Protein AF-A0A026VRX7-F1 (afdb_monomer)

Nearest PDB structures (foldseek):
  6my0-assembly2_B  TM=3.168E-01  e=3.657E+00  Homo sapiens

Foldseek 3Di:
DDDDLQVQWDQDPVRDIDGDDRDPPPQQCLVVDADPDDDDWDWDDDDVPDPDFIWIWDDDPVDIDIWTFDDWDDGPNFTWTQTPDNRDIDGDDDPPDDSDDHDDDDPVCVVVVCVRCCDPVVVVVVVVVVVVVVVVVVVVVVVVVVVVLLVVLVVCVVPPQLVSQCSVVVDAQWGWDDDPPDIDIDGDDFDWAFDDDPDDDPFTWIADPNDIWTAHPRRRDTHD

Mean predicted aligned error: 18.85 Å

Structure (mmCIF, N/CA/C/O backbone):
data_AF-A0A026VRX7-F1
#
_entry.id   AF-A0A026VRX7-F1
#
loop_
_atom_site.group_PDB
_atom_site.id
_atom_site.type_symbol
_atom_site.label_atom_id
_atom_site.label_alt_id
_atom_site.label_comp_id
_atom_site.label_asym_id
_atom_site.label_entity_id
_atom_site.label_seq_id
_atom_site.pdbx_PDB_ins_code
_atom_site.Cartn_x
_atom_site.Cartn_y
_atom_site.Cartn_z
_atom_site.occupancy
_atom_site.B_iso_or_equiv
_atom_site.auth_seq_id
_atom_site.auth_comp_id
_atom_site.auth_asym_id
_atom_site.auth_atom_id
_atom_site.pdbx_PDB_model_num
ATOM 1 N N . VAL A 1 1 ? -20.642 -16.223 78.103 1.00 62.19 1 VAL A N 1
ATOM 2 C CA . VAL A 1 1 ? -21.109 -16.912 76.875 1.00 62.19 1 VAL A CA 1
ATOM 3 C C . VAL A 1 1 ? -20.699 -16.069 75.668 1.00 62.19 1 VAL A C 1
ATOM 5 O O . VAL A 1 1 ? -20.720 -14.852 75.786 1.00 62.19 1 VAL A O 1
ATOM 8 N N . ARG A 1 2 ? -20.215 -16.655 74.560 1.00 71.06 2 ARG A N 1
ATOM 9 C CA . ARG A 1 2 ? -19.867 -15.903 73.332 1.00 71.06 2 ARG A CA 1
ATOM 10 C C . ARG A 1 2 ? -20.898 -16.212 72.251 1.00 71.06 2 ARG A C 1
ATOM 12 O O . ARG A 1 2 ? -20.862 -17.294 71.670 1.00 71.06 2 ARG A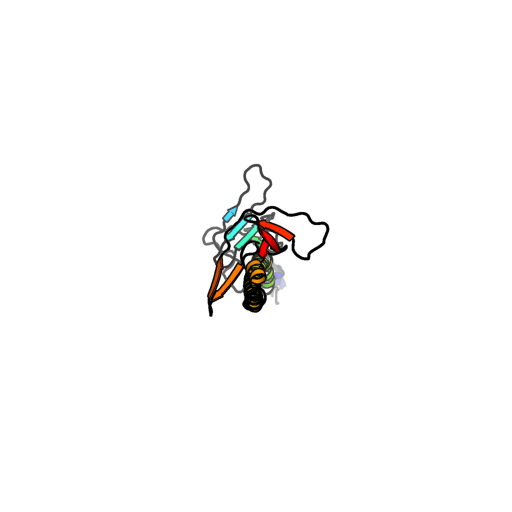 O 1
ATOM 19 N N . CYS A 1 3 ? -21.799 -15.273 71.991 1.00 75.75 3 CYS A N 1
ATOM 20 C CA . CYS A 1 3 ? -22.817 -15.414 70.957 1.00 75.75 3 CYS A CA 1
ATOM 21 C C . CYS A 1 3 ? -22.289 -14.989 69.582 1.00 75.75 3 CYS A C 1
ATOM 23 O O . CYS A 1 3 ? -21.628 -13.959 69.450 1.00 75.75 3 CYS A O 1
ATOM 25 N N . LYS A 1 4 ? -22.583 -15.777 68.540 1.00 72.69 4 LYS A N 1
ATOM 26 C CA . LYS A 1 4 ? -22.275 -15.413 67.148 1.00 72.69 4 LYS A CA 1
ATOM 27 C C . LYS A 1 4 ? -23.371 -14.495 66.611 1.00 72.69 4 LYS A C 1
ATOM 29 O O . LYS A 1 4 ? -24.501 -14.938 66.450 1.00 72.69 4 LYS A O 1
ATOM 34 N N . ALA A 1 5 ? -23.019 -13.260 66.252 1.00 68.38 5 ALA A N 1
ATOM 35 C CA . ALA A 1 5 ? -23.959 -12.264 65.725 1.00 68.38 5 ALA A CA 1
ATOM 36 C C . ALA A 1 5 ? -24.728 -12.725 64.464 1.00 68.38 5 ALA A C 1
ATOM 38 O O . ALA A 1 5 ? -25.845 -12.273 64.229 1.00 68.38 5 ALA A O 1
ATOM 39 N N . SER A 1 6 ? -24.173 -13.655 63.677 1.00 67.19 6 SER A N 1
ATOM 40 C CA . SER A 1 6 ? -24.822 -14.216 62.483 1.00 67.19 6 SER A CA 1
ATOM 41 C C . SER A 1 6 ? -25.899 -15.268 62.766 1.00 67.19 6 SER A C 1
ATOM 43 O O . SER A 1 6 ? -26.655 -15.599 61.859 1.00 67.19 6 SER A O 1
ATOM 45 N N . ALA A 1 7 ? -25.972 -15.816 63.983 1.00 75.25 7 ALA A N 1
ATOM 46 C CA . ALA A 1 7 ? -26.919 -16.881 64.317 1.00 75.25 7 ALA A CA 1
ATOM 47 C C . ALA A 1 7 ? -28.359 -16.370 64.505 1.00 75.25 7 ALA A C 1
ATOM 49 O O . ALA A 1 7 ? -29.285 -17.172 64.473 1.00 75.25 7 ALA A O 1
ATOM 50 N N . GLY A 1 8 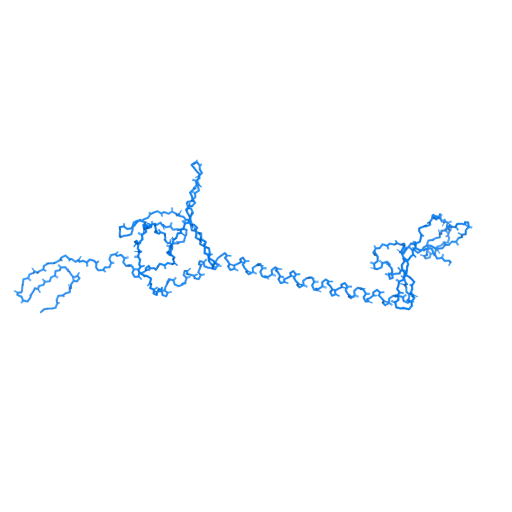? -28.549 -15.060 64.722 1.00 75.25 8 GLY A N 1
ATOM 51 C CA . GLY A 1 8 ? -29.865 -14.437 64.944 1.00 75.25 8 GLY A CA 1
ATOM 52 C C . GLY A 1 8 ? -30.542 -14.795 66.269 1.00 75.25 8 GLY A C 1
ATOM 53 O O . GLY A 1 8 ? -31.531 -14.166 66.635 1.00 75.25 8 GLY A O 1
ATOM 54 N N . GLN A 1 9 ? -29.993 -15.768 66.996 1.00 85.56 9 GLN A N 1
ATOM 55 C CA . GLN A 1 9 ? -30.427 -16.186 68.320 1.00 85.56 9 GLN A CA 1
ATOM 56 C C . GLN A 1 9 ? -29.236 -16.694 69.142 1.00 85.56 9 GLN A C 1
ATOM 58 O O . GLN A 1 9 ? -28.309 -17.310 68.598 1.00 85.56 9 GLN A O 1
ATOM 63 N N . CYS A 1 10 ? -29.250 -16.461 70.454 1.00 88.88 10 CYS A N 1
ATOM 64 C CA . CYS A 1 10 ? -28.373 -17.150 71.397 1.00 88.88 10 CYS A CA 1
ATOM 65 C C . CYS A 1 10 ? -28.943 -17.169 72.817 1.00 88.88 10 CYS A C 1
ATOM 67 O O . CYS A 1 10 ? -29.894 -16.461 73.121 1.00 88.88 10 CYS A O 1
ATOM 69 N N . ILE A 1 11 ? -28.329 -17.976 73.683 1.00 87.12 11 ILE A N 1
ATOM 70 C CA . ILE A 1 11 ? -28.624 -17.976 75.116 1.00 87.12 11 ILE A CA 1
ATOM 71 C C . ILE A 1 11 ? -27.716 -16.939 75.786 1.00 87.12 11 ILE A C 1
ATOM 73 O O . ILE A 1 11 ? -26.489 -17.023 75.657 1.00 87.12 11 ILE A O 1
ATOM 77 N N . ASP A 1 12 ? -28.315 -15.965 76.469 1.00 79.31 12 ASP A N 1
ATOM 78 C CA . ASP A 1 12 ? -27.593 -14.913 77.186 1.00 79.31 12 ASP A CA 1
ATOM 79 C C . ASP A 1 12 ? -26.888 -15.466 78.439 1.00 79.31 12 ASP A C 1
ATOM 81 O O . ASP A 1 12 ? -27.082 -16.615 78.846 1.00 79.31 12 ASP A O 1
ATOM 85 N N . ALA A 1 13 ? -26.056 -14.649 79.080 1.00 82.25 13 ALA A N 1
ATOM 86 C CA . ALA A 1 13 ? -25.395 -14.970 80.341 1.00 82.25 13 ALA A CA 1
ATOM 87 C C . ALA A 1 13 ? -26.381 -15.371 81.455 1.00 82.25 13 ALA A C 1
ATOM 89 O O . ALA A 1 13 ? -26.006 -16.160 82.321 1.00 82.25 13 ALA A O 1
ATOM 90 N N . ASP A 1 14 ? -27.629 -14.902 81.374 1.00 83.25 14 ASP A N 1
ATOM 91 C CA . ASP A 1 14 ? -28.704 -15.195 82.326 1.00 83.25 14 ASP A CA 1
ATOM 92 C C . ASP A 1 14 ? -29.507 -16.468 81.982 1.00 83.25 14 ASP A C 1
ATOM 94 O O . ASP A 1 14 ? -30.479 -16.799 82.658 1.00 83.25 14 ASP A O 1
ATOM 98 N N . GLY A 1 15 ? -29.115 -17.215 80.942 1.00 80.56 15 GLY A N 1
ATOM 99 C CA . GLY A 1 15 ? -29.749 -18.486 80.572 1.00 80.56 15 GLY A CA 1
ATOM 100 C C . GLY A 1 15 ? -31.052 -18.352 79.776 1.00 80.56 15 GLY A C 1
ATOM 101 O O . GLY A 1 15 ? -31.729 -19.352 79.547 1.00 80.56 15 GLY A O 1
ATOM 102 N N . THR A 1 16 ? -31.403 -17.144 79.336 1.00 80.94 16 THR A N 1
ATOM 103 C CA . THR A 1 16 ? -32.593 -16.846 78.526 1.00 80.94 16 THR A CA 1
ATOM 104 C C . THR A 1 16 ? -32.254 -16.732 77.037 1.00 80.94 16 THR A C 1
ATOM 106 O O . THR A 1 16 ? -31.162 -16.303 76.665 1.00 80.94 16 THR A O 1
ATOM 109 N N . GLU A 1 17 ? -33.186 -17.123 76.162 1.00 86.44 17 GLU A N 1
ATOM 110 C CA . GLU A 1 17 ? -33.018 -16.976 74.710 1.00 86.44 17 GLU A CA 1
ATOM 111 C C . GLU A 1 17 ? -33.237 -15.522 74.277 1.00 86.44 17 GLU A C 1
ATOM 113 O O . GLU A 1 17 ? -34.303 -14.939 74.483 1.00 86.44 17 GLU A O 1
ATOM 118 N N . THR A 1 18 ? -32.227 -14.938 73.639 1.00 84.25 18 THR A N 1
ATOM 119 C CA . THR A 1 18 ? -32.280 -13.617 73.012 1.00 84.25 18 THR A CA 1
ATOM 120 C C . THR A 1 18 ? -32.266 -13.760 71.497 1.00 84.25 18 THR A C 1
ATOM 122 O O . THR A 1 18 ? -31.499 -14.550 70.942 1.00 84.25 18 THR A O 1
ATOM 125 N N . TYR A 1 19 ? -33.084 -12.957 70.819 1.00 85.31 19 TYR A N 1
ATOM 126 C CA . TYR A 1 19 ? -33.194 -12.905 69.363 1.00 85.31 19 TYR A CA 1
ATOM 127 C C . TYR A 1 19 ? -32.872 -11.502 68.846 1.00 85.31 19 TYR A C 1
ATOM 129 O O . TYR A 1 19 ? -33.160 -10.497 69.496 1.00 85.31 19 TYR A O 1
ATOM 137 N N . TRP A 1 20 ? -32.291 -11.419 67.653 1.00 84.38 20 TRP A N 1
ATOM 138 C CA . TRP A 1 20 ? -32.073 -10.158 66.946 1.00 84.38 20 TRP A CA 1
ATOM 139 C C . TRP A 1 20 ? -32.183 -10.361 65.437 1.00 84.38 20 TRP A C 1
ATOM 141 O O . TRP A 1 20 ? -31.897 -11.430 64.897 1.00 84.38 20 TRP A O 1
ATOM 151 N N . THR A 1 21 ? -32.574 -9.307 64.725 1.00 64.88 21 THR A N 1
ATOM 152 C CA . THR A 1 21 ? -32.583 -9.304 63.261 1.00 64.88 21 THR A CA 1
ATOM 153 C C . THR A 1 21 ? -31.160 -9.395 62.726 1.00 64.88 21 THR A C 1
ATOM 155 O O . THR A 1 21 ? -30.349 -8.488 62.918 1.00 64.88 21 THR A O 1
ATOM 158 N N . VAL A 1 22 ? -30.861 -10.493 62.030 1.00 62.81 22 VAL A N 1
ATOM 159 C CA . VAL A 1 22 ? -29.600 -10.660 61.309 1.00 62.81 22 VAL A CA 1
ATOM 160 C C . VAL A 1 22 ? -29.603 -9.682 60.140 1.00 62.81 22 VAL A C 1
ATOM 162 O O . VAL A 1 22 ? -30.282 -9.893 59.137 1.00 62.81 22 VAL A O 1
ATOM 165 N N . VAL A 1 23 ? -28.843 -8.595 60.256 1.00 57.34 23 VAL A N 1
ATOM 166 C CA . VAL A 1 23 ? -28.493 -7.798 59.081 1.00 57.34 23 VAL A CA 1
ATOM 167 C C . VAL A 1 23 ? -27.624 -8.706 58.220 1.00 57.34 23 VAL A C 1
ATOM 169 O O . VAL A 1 23 ? -26.547 -9.114 58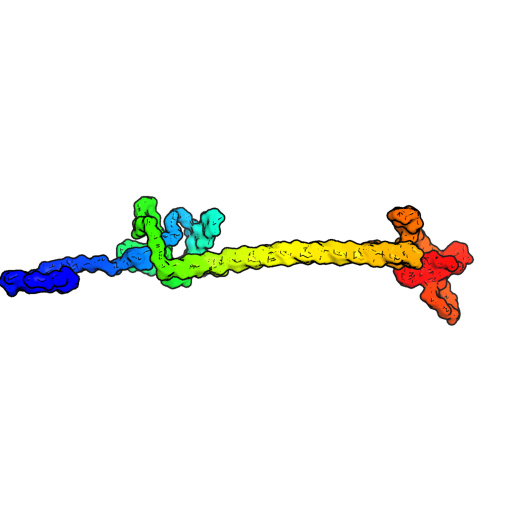.649 1.00 57.34 23 VAL A O 1
ATOM 172 N N . LEU A 1 24 ? -28.106 -9.087 57.035 1.00 52.19 24 LEU A N 1
ATOM 173 C CA . LEU A 1 24 ? -27.293 -9.757 56.022 1.00 52.19 24 LEU A CA 1
ATOM 174 C C . LEU A 1 24 ? -26.140 -8.811 55.672 1.00 52.19 24 LEU A C 1
ATOM 176 O O . LEU A 1 24 ? -26.278 -7.955 54.804 1.00 52.19 24 LEU A O 1
ATOM 180 N N . VAL A 1 25 ? -25.004 -8.963 56.355 1.00 51.25 25 VAL A N 1
ATOM 181 C CA . VAL A 1 25 ? -23.796 -8.142 56.160 1.00 51.25 25 VAL A CA 1
ATOM 182 C C . VAL A 1 25 ? -23.229 -8.297 54.737 1.00 51.25 25 VAL A C 1
ATOM 184 O O . VAL A 1 25 ? -22.292 -7.600 54.375 1.00 51.25 25 VAL A O 1
ATOM 187 N N . ASP A 1 26 ? -23.807 -9.154 53.887 1.00 50.34 26 ASP A N 1
ATOM 188 C CA . ASP A 1 26 ? -23.261 -9.401 52.556 1.00 50.34 26 ASP A CA 1
ATOM 189 C C . ASP A 1 26 ? -24.296 -9.828 51.496 1.00 50.34 26 ASP A C 1
ATOM 191 O O . ASP A 1 26 ? -24.044 -10.704 50.670 1.00 50.34 26 ASP A O 1
ATOM 195 N N . GLY A 1 27 ? -25.496 -9.236 51.504 1.00 55.25 27 GLY A N 1
ATOM 196 C CA . GLY A 1 27 ? -26.517 -9.552 50.487 1.00 55.25 27 GLY A CA 1
ATOM 197 C C . GLY A 1 27 ? -26.108 -9.157 49.059 1.00 55.25 27 GLY A C 1
ATOM 198 O O . GLY A 1 27 ? -26.520 -9.790 48.092 1.00 55.25 27 GLY A O 1
ATOM 199 N N . CYS A 1 28 ? -25.269 -8.128 48.930 1.00 65.25 28 CYS A N 1
ATOM 200 C CA . CYS A 1 28 ? -24.954 -7.501 47.645 1.00 65.25 28 CYS A CA 1
ATOM 201 C C . CYS A 1 28 ? -23.544 -7.765 47.148 1.00 65.25 28 CYS A C 1
ATOM 203 O O . CYS A 1 28 ? -23.282 -7.551 45.965 1.00 65.25 28 CYS A O 1
ATOM 205 N N . LYS A 1 29 ? -22.641 -8.193 48.042 1.00 70.62 29 LYS A N 1
ATOM 206 C CA . LYS A 1 29 ? -21.233 -8.450 47.737 1.00 70.62 29 LYS A CA 1
ATOM 207 C C . LYS A 1 29 ? -20.640 -7.367 46.833 1.00 70.62 29 LYS A C 1
ATOM 209 O O . LYS A 1 29 ? -20.000 -7.678 45.836 1.00 70.62 29 LYS A O 1
ATOM 214 N N . PHE A 1 30 ? -20.859 -6.083 47.152 1.00 71.94 30 PHE A N 1
ATOM 215 C CA . PHE A 1 30 ? -20.362 -4.957 46.336 1.00 71.94 30 PHE A CA 1
ATOM 216 C C . PHE A 1 30 ? -18.841 -5.019 46.120 1.00 71.94 30 PHE A C 1
ATOM 218 O O . PHE A 1 30 ? -18.322 -4.519 45.127 1.00 71.94 30 PHE A O 1
ATOM 225 N N . ASN A 1 31 ? -18.131 -5.701 47.020 1.00 69.44 31 ASN A N 1
ATOM 226 C CA . ASN A 1 31 ? -16.703 -5.978 46.912 1.00 69.44 31 ASN A CA 1
ATOM 227 C C . ASN A 1 31 ? -16.332 -6.895 45.733 1.00 69.44 31 ASN A C 1
ATOM 229 O O . ASN A 1 31 ? -15.181 -6.876 45.316 1.00 69.44 31 ASN A O 1
ATOM 233 N N . HIS A 1 32 ? -17.273 -7.668 45.184 1.00 73.62 32 HIS A N 1
ATOM 234 C CA . HIS A 1 32 ? -17.054 -8.544 44.027 1.00 73.62 32 HIS A CA 1
ATOM 235 C C . HIS A 1 32 ? -17.160 -7.805 42.686 1.00 73.62 32 HIS A C 1
ATOM 237 O O . HIS A 1 32 ? -16.763 -8.342 41.654 1.00 73.62 32 HIS A O 1
ATOM 243 N N . TYR A 1 33 ? -17.694 -6.583 42.688 1.00 77.50 33 TYR A N 1
ATOM 244 C CA . TYR A 1 33 ? -17.876 -5.778 41.487 1.00 77.50 33 TYR A CA 1
ATOM 245 C C . TYR A 1 33 ? -16.924 -4.589 41.506 1.00 77.50 33 TYR A C 1
ATOM 247 O O . TYR A 1 33 ? -16.735 -3.955 42.546 1.00 77.50 33 TYR A O 1
ATOM 255 N N . ASP A 1 34 ? -16.368 -4.248 40.348 1.00 78.56 34 ASP A N 1
ATOM 256 C CA . ASP A 1 34 ? -15.525 -3.069 40.170 1.00 78.56 34 ASP A CA 1
ATOM 257 C C . ASP A 1 34 ? -16.091 -2.152 39.085 1.00 78.56 34 ASP A C 1
ATOM 259 O O . ASP A 1 34 ? -16.628 -2.607 38.074 1.00 78.56 34 ASP A O 1
ATOM 263 N N . ALA A 1 35 ? -15.971 -0.842 39.308 1.00 79.75 35 ALA A N 1
ATOM 264 C CA . ALA A 1 35 ? -16.371 0.167 38.337 1.00 79.75 35 ALA A CA 1
ATOM 265 C C . ALA A 1 35 ? -15.272 0.309 37.273 1.00 79.75 35 ALA A C 1
ATOM 267 O O . ALA A 1 35 ? -14.191 0.821 37.556 1.00 79.75 35 ALA A O 1
ATOM 268 N N . LEU A 1 36 ? -15.544 -0.167 36.054 1.00 76.44 36 LEU A N 1
ATOM 269 C CA . LEU A 1 36 ? -14.582 -0.115 34.942 1.00 76.44 36 LEU A CA 1
ATOM 270 C C . LEU A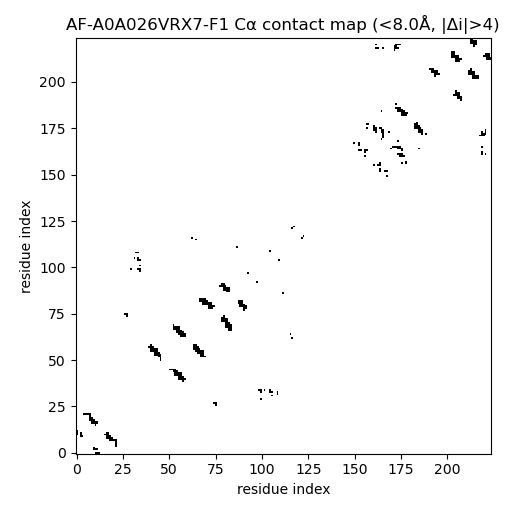 1 36 ? -14.522 1.273 34.294 1.00 76.44 36 LEU A C 1
ATOM 272 O O . LEU A 1 36 ? -13.466 1.721 33.856 1.00 76.44 36 LEU A O 1
ATOM 276 N N . TYR A 1 37 ? -15.674 1.933 34.203 1.00 79.69 37 TYR A N 1
ATOM 277 C CA . TYR A 1 37 ? -15.832 3.264 33.639 1.00 79.69 37 TYR A CA 1
ATOM 278 C C . TYR A 1 37 ? -17.008 3.960 34.317 1.00 79.69 37 TYR A C 1
ATOM 280 O O . TYR A 1 37 ? -18.069 3.361 34.499 1.00 79.69 37 TYR A O 1
ATOM 288 N N . GLU A 1 38 ? -16.822 5.235 34.641 1.00 82.06 38 GLU A N 1
ATOM 289 C CA . GLU A 1 38 ? -17.870 6.116 35.135 1.00 82.06 38 GLU A CA 1
ATOM 290 C C . GLU A 1 38 ? -17.850 7.408 34.317 1.00 82.06 38 GLU A C 1
ATOM 292 O O . GLU A 1 38 ? -16.826 8.087 34.223 1.00 82.06 38 GLU A O 1
ATOM 297 N N . GLY A 1 39 ? -18.973 7.732 33.681 1.00 84.38 39 GLY A N 1
ATOM 298 C CA . GLY A 1 39 ? -19.080 8.905 32.826 1.00 84.38 39 GLY A CA 1
ATOM 299 C C . GLY A 1 39 ? -20.247 8.823 31.852 1.00 84.38 39 GLY A C 1
ATOM 300 O O . GLY A 1 39 ? -21.111 7.951 31.945 1.00 84.38 39 GLY A O 1
ATOM 301 N N . MET A 1 40 ? -20.277 9.764 30.911 1.00 84.88 40 MET A N 1
ATOM 302 C CA . MET A 1 40 ? -21.329 9.837 29.901 1.00 84.88 40 MET A CA 1
ATOM 303 C C . MET A 1 40 ? -21.131 8.753 28.836 1.00 84.88 40 MET A C 1
ATOM 305 O O . MET A 1 40 ? -20.050 8.621 28.265 1.00 84.88 40 MET A O 1
ATOM 309 N N . ALA A 1 41 ? -22.201 8.020 28.536 1.00 85.62 41 ALA A N 1
ATOM 310 C CA . ALA A 1 41 ? -22.253 7.029 27.468 1.00 85.62 41 ALA A CA 1
ATOM 311 C C . ALA A 1 41 ? -23.340 7.394 26.451 1.00 85.62 41 ALA A C 1
ATOM 313 O O . ALA A 1 41 ? -24.365 7.985 26.801 1.00 85.62 41 ALA A O 1
ATOM 314 N N . HIS A 1 42 ? -23.142 7.010 25.194 1.00 87.62 42 HIS A N 1
ATOM 315 C CA . HIS A 1 42 ? -24.158 7.133 24.157 1.00 87.62 42 HIS A CA 1
ATOM 316 C C . HIS A 1 42 ? -25.009 5.863 24.115 1.00 87.62 42 HIS A C 1
ATOM 318 O O . HIS A 1 42 ? -24.481 4.758 24.001 1.00 87.62 42 HIS A O 1
ATOM 324 N N . ARG A 1 43 ? -26.333 6.026 24.200 1.00 88.31 43 ARG A N 1
ATOM 325 C CA . ARG A 1 43 ? -27.311 4.942 24.065 1.00 88.31 43 ARG A CA 1
ATOM 326 C C . ARG A 1 43 ? -27.892 4.961 22.657 1.00 88.31 43 ARG A C 1
ATOM 328 O O . ARG A 1 43 ? -28.592 5.904 22.295 1.00 88.31 43 ARG A O 1
ATOM 335 N N . LEU A 1 44 ? -27.626 3.914 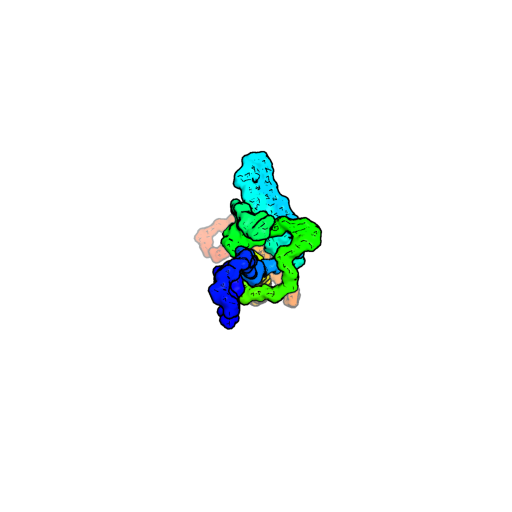21.887 1.00 83.81 44 LEU A N 1
ATOM 336 C CA . LEU A 1 44 ? -28.198 3.689 20.566 1.00 83.81 44 LEU A CA 1
ATOM 337 C C . LEU A 1 44 ? -29.438 2.813 20.722 1.00 83.81 44 LEU A C 1
ATOM 339 O O . LEU A 1 44 ? -29.343 1.640 21.086 1.00 83.81 44 LEU A O 1
ATOM 343 N N . THR A 1 45 ? -30.608 3.399 20.485 1.00 81.94 45 THR A N 1
ATOM 344 C CA . THR A 1 45 ? -31.878 2.671 20.468 1.00 81.94 45 THR A CA 1
ATOM 345 C C . THR A 1 45 ? -32.273 2.341 19.030 1.00 81.94 45 THR A C 1
ATOM 347 O O . THR A 1 45 ? -32.166 3.223 18.171 1.00 81.94 45 THR A O 1
ATOM 350 N N . PRO A 1 46 ? -32.757 1.118 18.763 1.00 75.75 46 PRO A N 1
ATOM 351 C CA . PRO A 1 46 ? -33.277 0.745 17.451 1.00 75.75 46 PRO A CA 1
ATOM 352 C C . PRO A 1 46 ? -34.479 1.620 17.068 1.00 75.75 46 PRO A C 1
ATOM 354 O O . PRO A 1 46 ? -35.177 2.155 17.938 1.00 75.75 46 PRO A O 1
ATOM 357 N N . LYS A 1 47 ? -34.732 1.780 15.765 1.00 79.62 47 LYS A N 1
ATOM 358 C CA . LYS A 1 47 ? -35.933 2.480 15.293 1.00 79.62 47 LYS A CA 1
ATOM 359 C C . LYS A 1 47 ? -37.179 1.639 15.608 1.00 79.62 47 LYS A C 1
ATOM 361 O O . LYS A 1 47 ? -37.105 0.411 15.580 1.00 79.62 4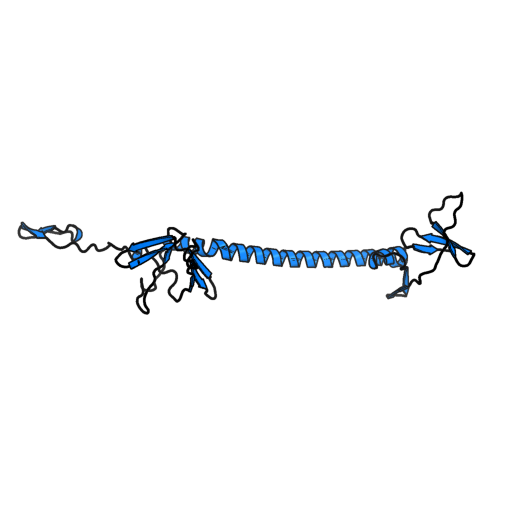7 LYS A O 1
ATOM 366 N N . PRO A 1 48 ? -38.335 2.267 15.893 1.00 68.75 48 PRO A N 1
ATOM 367 C CA . PRO A 1 48 ? -39.569 1.525 16.129 1.00 68.75 48 PRO A CA 1
ATOM 368 C C . PRO A 1 48 ? -39.926 0.699 14.881 1.00 68.75 48 PRO A C 1
ATOM 370 O O . PRO A 1 48 ? -40.196 1.270 13.827 1.00 68.75 48 PRO A O 1
ATOM 373 N N . GLY A 1 49 ? -39.887 -0.633 15.006 1.00 66.25 49 GLY A N 1
ATOM 374 C CA . GLY A 1 49 ? -40.127 -1.590 13.915 1.00 66.25 49 GLY A CA 1
ATOM 375 C C . GLY A 1 49 ? -38.928 -2.471 13.530 1.00 66.25 49 GLY A C 1
ATOM 376 O O . GLY A 1 49 ? -39.114 -3.412 12.766 1.00 66.25 49 GLY A O 1
ATOM 377 N N . GLU A 1 50 ? -37.727 -2.215 14.062 1.00 63.03 50 GLU A N 1
ATOM 378 C CA . GLU A 1 50 ? -36.540 -3.066 13.876 1.00 63.03 50 GLU A CA 1
ATOM 379 C C . GLU A 1 50 ? -36.254 -3.906 15.134 1.00 63.03 50 GLU A C 1
ATOM 381 O O . GLU A 1 50 ? -36.139 -3.370 16.238 1.00 63.03 50 GLU A O 1
ATOM 386 N N . GLU A 1 51 ? -36.078 -5.222 14.969 1.00 57.97 51 GLU A N 1
ATOM 387 C CA . GLU A 1 51 ? -35.541 -6.113 16.009 1.00 57.97 51 GLU A CA 1
ATOM 388 C C . GLU A 1 51 ? -34.020 -5.924 16.126 1.00 57.97 51 GLU A C 1
ATOM 390 O O . GLU A 1 51 ? -33.225 -6.735 15.656 1.00 57.97 51 GLU A O 1
ATOM 395 N N . ALA A 1 52 ? -33.593 -4.813 16.722 1.00 65.88 52 ALA A N 1
ATOM 396 C CA . ALA A 1 52 ? -32.185 -4.558 17.010 1.00 65.88 52 ALA A CA 1
ATOM 397 C C . ALA A 1 52 ? -31.950 -4.358 18.514 1.00 65.88 52 ALA A C 1
ATOM 399 O O . ALA A 1 52 ? -32.791 -3.837 19.245 1.00 65.88 52 ALA A O 1
ATOM 400 N N . LEU A 1 53 ? -30.790 -4.813 18.990 1.00 73.62 53 LEU A N 1
ATOM 401 C CA . LEU A 1 53 ? -30.401 -4.699 20.395 1.00 73.62 53 LEU A CA 1
ATOM 402 C C . LEU A 1 53 ? -30.041 -3.247 20.732 1.00 73.62 53 LEU A C 1
ATOM 404 O O . LEU A 1 53 ? -29.513 -2.510 19.900 1.00 73.62 53 LEU A O 1
ATOM 408 N N . ILE A 1 54 ? -30.299 -2.837 21.974 1.00 82.69 54 ILE A N 1
ATOM 409 C CA . ILE A 1 54 ? -29.868 -1.526 22.471 1.00 82.69 54 ILE A CA 1
ATOM 410 C C . ILE A 1 54 ? -28.360 -1.592 22.711 1.00 82.69 54 ILE A C 1
ATOM 412 O O . ILE A 1 54 ? -27.893 -2.434 23.479 1.00 82.69 54 ILE A O 1
ATOM 416 N N . ILE A 1 55 ? -27.599 -0.699 22.082 1.00 84.06 55 ILE A N 1
ATOM 417 C CA . ILE A 1 55 ? -26.136 -0.676 22.187 1.00 84.06 55 ILE A CA 1
ATOM 418 C C . ILE A 1 55 ? -25.711 0.547 22.994 1.00 84.06 55 ILE A C 1
ATOM 420 O O . ILE A 1 55 ? -26.159 1.666 22.740 1.00 84.06 55 ILE A O 1
ATOM 424 N N . TYR A 1 56 ? -24.820 0.338 23.956 1.00 86.06 56 TYR A N 1
ATOM 425 C CA . TYR A 1 56 ? -24.196 1.403 24.728 1.00 86.06 56 TYR A CA 1
ATOM 426 C C . TYR A 1 56 ? -22.754 1.572 24.274 1.00 86.06 56 TYR A C 1
ATOM 428 O O . TYR A 1 56 ? -21.972 0.622 24.314 1.00 86.06 56 TYR A O 1
ATOM 436 N N . THR A 1 57 ? -22.405 2.783 23.848 1.00 83.44 57 THR A N 1
ATOM 437 C CA . THR A 1 57 ? -21.067 3.103 23.349 1.00 83.44 57 THR A CA 1
ATOM 438 C C . THR A 1 57 ? -20.421 4.215 24.161 1.00 83.44 57 THR A C 1
ATOM 440 O O . THR A 1 57 ? -21.028 5.264 24.389 1.00 83.44 57 THR A O 1
ATOM 443 N N . VAL A 1 58 ? -19.167 4.012 24.546 1.00 82.19 58 VAL A N 1
ATOM 444 C CA . VAL A 1 58 ? -18.327 4.994 25.235 1.00 82.19 58 VAL A CA 1
ATOM 445 C C . VAL A 1 58 ? -17.053 5.163 24.428 1.00 82.19 58 VAL A C 1
ATOM 447 O O . VAL A 1 58 ? -16.292 4.214 24.269 1.00 82.19 58 VAL A O 1
ATOM 450 N N . THR A 1 59 ? -16.806 6.372 23.939 1.00 76.75 59 THR A N 1
ATOM 451 C CA . THR A 1 59 ? -15.592 6.722 23.195 1.00 76.75 59 THR A CA 1
ATOM 452 C C . THR A 1 59 ? -14.728 7.647 24.043 1.00 76.75 59 THR A C 1
ATOM 454 O O . THR A 1 59 ? -15.089 8.803 24.269 1.00 76.75 59 THR A O 1
ATOM 457 N N . THR A 1 60 ? -13.584 7.153 24.511 1.00 70.56 60 THR A N 1
ATOM 458 C CA . THR A 1 60 ? -12.547 7.961 25.169 1.00 70.56 60 THR A CA 1
ATOM 459 C C . THR A 1 60 ? -11.343 8.152 24.236 1.00 70.56 60 THR A C 1
ATOM 461 O O . THR A 1 60 ? -11.302 7.589 23.144 1.00 70.56 60 THR A O 1
ATOM 464 N N . LYS A 1 61 ? -10.345 8.954 24.640 1.00 67.31 61 LYS A N 1
ATOM 465 C CA . LYS A 1 61 ? -9.118 9.167 23.841 1.00 67.31 61 LYS A CA 1
ATOM 466 C C . LYS A 1 61 ? -8.290 7.887 23.652 1.00 67.31 61 LYS A C 1
ATOM 468 O O . LYS A 1 61 ? -7.531 7.806 22.691 1.00 67.31 61 LYS A O 1
ATOM 473 N N . GLU A 1 62 ? -8.419 6.921 24.560 1.00 58.53 62 GLU A N 1
ATOM 474 C CA . GLU A 1 62 ? -7.576 5.719 24.602 1.00 58.53 62 GLU A CA 1
ATOM 475 C C . GLU A 1 62 ? -8.355 4.430 24.322 1.00 58.53 62 GLU A C 1
ATOM 477 O O . GLU A 1 62 ? -7.804 3.497 23.739 1.00 58.53 62 GLU A O 1
ATOM 482 N N . THR A 1 63 ? -9.636 4.373 24.695 1.00 61.84 63 THR A N 1
ATOM 483 C CA . THR A 1 63 ? -10.466 3.167 24.590 1.00 61.84 63 THR A CA 1
ATOM 484 C C . THR A 1 63 ? -11.862 3.483 24.070 1.00 61.84 63 THR A C 1
ATOM 486 O O . THR A 1 63 ? -12.448 4.523 24.376 1.00 61.84 63 THR A O 1
ATOM 489 N N . THR A 1 64 ? -12.407 2.563 23.275 1.00 69.06 64 THR A N 1
ATOM 490 C CA . THR A 1 64 ? -13.807 2.596 22.846 1.00 69.06 64 THR A CA 1
ATOM 491 C C . THR A 1 64 ? -14.489 1.322 23.318 1.00 69.06 64 THR A C 1
ATOM 493 O O . THR A 1 64 ? -14.055 0.227 22.968 1.00 69.06 64 THR A O 1
ATOM 496 N N . PHE A 1 65 ? -15.544 1.469 24.115 1.00 72.81 65 PHE A N 1
ATOM 497 C CA . PHE A 1 65 ? -16.398 0.371 24.551 1.00 72.81 65 PHE A CA 1
ATOM 498 C C . PHE A 1 65 ? -17.690 0.404 23.744 1.00 72.81 65 PHE A C 1
ATOM 500 O O . PHE A 1 65 ? -18.297 1.465 23.603 1.00 72.81 65 PHE A O 1
ATOM 507 N N . ALA A 1 66 ? -18.118 -0.749 23.246 1.00 81.56 66 ALA A N 1
ATOM 508 C CA . ALA A 1 66 ? -19.444 -0.950 22.684 1.00 81.56 66 ALA A CA 1
ATOM 509 C C . ALA A 1 66 ? -19.988 -2.247 23.278 1.00 81.56 66 ALA A C 1
ATOM 511 O O . ALA A 1 66 ? -19.348 -3.286 23.150 1.00 81.56 66 ALA A O 1
ATOM 512 N N . LEU A 1 67 ? -21.110 -2.160 23.987 1.00 82.94 67 LEU A N 1
ATOM 513 C CA . LEU A 1 67 ? -21.726 -3.297 24.661 1.00 82.94 67 LEU A CA 1
ATOM 514 C C . LEU A 1 67 ? -23.200 -3.364 24.277 1.00 82.94 67 LEU A C 1
ATOM 516 O O . LEU A 1 67 ? -23.948 -2.399 24.474 1.00 82.94 67 LEU A O 1
ATOM 520 N N . ALA A 1 68 ? -23.620 -4.508 23.745 1.00 83.75 68 ALA A N 1
ATOM 521 C CA . ALA A 1 68 ? -25.023 -4.770 23.462 1.00 83.75 68 ALA A CA 1
ATOM 522 C C . ALA A 1 68 ? -25.754 -5.224 24.733 1.00 83.75 68 ALA A C 1
ATOM 524 O O . ALA A 1 68 ? -25.338 -6.174 25.403 1.00 83.75 68 ALA A O 1
ATOM 525 N N . LYS A 1 69 ? -26.865 -4.561 25.061 1.00 86.69 69 LYS A N 1
ATOM 526 C CA . LYS A 1 69 ? -27.772 -4.982 26.130 1.00 86.69 69 LYS A CA 1
ATOM 527 C C . LYS A 1 69 ? -28.502 -6.250 25.698 1.00 86.69 69 LYS A C 1
ATOM 529 O O . LYS A 1 69 ? -29.144 -6.267 24.654 1.00 86.69 69 LYS A O 1
ATOM 534 N N . THR A 1 70 ? -28.440 -7.271 26.544 1.00 83.56 70 THR A N 1
ATOM 535 C CA . THR A 1 70 ? -29.164 -8.534 26.365 1.00 83.56 70 THR A CA 1
ATOM 536 C C . THR A 1 70 ? -30.406 -8.575 27.249 1.00 83.56 70 THR A C 1
ATOM 538 O O . THR A 1 70 ? -31.508 -8.707 26.735 1.00 83.56 70 THR A O 1
ATOM 541 N N . ASN A 1 71 ? -30.248 -8.395 28.565 1.00 85.12 71 ASN A N 1
ATOM 542 C CA . ASN A 1 71 ? -31.331 -8.522 29.546 1.00 85.12 71 ASN A CA 1
ATOM 543 C C . ASN A 1 71 ? -31.239 -7.454 30.644 1.00 85.12 71 ASN A C 1
ATOM 545 O O . ASN A 1 71 ? -30.194 -6.836 30.834 1.00 85.12 71 ASN A O 1
ATOM 549 N N . ASP A 1 72 ? -32.330 -7.272 31.389 1.00 88.31 72 ASP A N 1
ATOM 550 C CA . ASP A 1 72 ? -32.369 -6.480 32.621 1.00 88.31 72 ASP A CA 1
ATOM 551 C C . ASP A 1 72 ? -32.488 -7.402 33.833 1.00 88.31 72 ASP A C 1
ATOM 553 O O . ASP A 1 72 ? -33.271 -8.352 33.820 1.00 88.31 72 ASP A O 1
ATOM 557 N N . PHE A 1 73 ? -31.766 -7.095 34.906 1.00 83.94 73 PHE A N 1
ATOM 558 C CA . PHE A 1 73 ? -31.934 -7.759 36.193 1.00 83.94 73 PHE A CA 1
ATOM 559 C C . PHE A 1 73 ? -31.771 -6.768 37.342 1.00 83.94 73 PHE A C 1
ATOM 561 O O . PHE A 1 73 ? -31.114 -5.736 37.217 1.00 83.94 73 PHE A O 1
ATOM 568 N N . ASN A 1 74 ? -32.377 -7.084 38.483 1.00 81.88 74 ASN A N 1
ATOM 569 C CA . ASN A 1 74 ? -32.273 -6.254 39.675 1.00 81.88 74 ASN A CA 1
ATOM 570 C C . ASN A 1 74 ? -31.237 -6.846 40.630 1.00 81.88 74 ASN A C 1
ATOM 572 O O . ASN A 1 74 ? -31.339 -8.009 41.017 1.00 81.88 74 ASN A O 1
ATOM 576 N N . LEU A 1 75 ? -30.269 -6.032 41.042 1.00 79.81 75 LEU A N 1
ATOM 577 C CA . LEU A 1 75 ? -29.263 -6.383 42.036 1.00 79.81 75 LEU A CA 1
ATOM 578 C C . LEU A 1 75 ? -29.285 -5.327 43.139 1.00 79.81 75 LEU A C 1
ATOM 580 O O . LEU A 1 75 ? -28.913 -4.179 42.916 1.00 79.81 75 LEU A O 1
ATOM 584 N N . CYS A 1 76 ? -29.741 -5.707 44.332 1.00 74.31 76 CYS A N 1
ATOM 585 C CA . CYS A 1 76 ? -29.735 -4.834 45.510 1.00 74.31 76 CYS A CA 1
ATOM 586 C C . CYS A 1 76 ? -30.418 -3.472 45.328 1.00 74.31 76 CYS A C 1
ATOM 588 O O . CYS A 1 76 ? -29.915 -2.444 45.771 1.00 74.31 76 CYS A O 1
ATOM 590 N N . GLY A 1 77 ? -31.568 -3.469 44.653 1.00 76.81 77 GLY A N 1
ATOM 591 C CA . GLY A 1 77 ? -32.328 -2.249 44.373 1.00 76.81 77 GLY A CA 1
ATOM 592 C C . GLY A 1 77 ? -31.828 -1.456 43.161 1.00 76.81 77 GLY A C 1
ATOM 593 O O . GLY A 1 77 ? -32.507 -0.521 42.744 1.00 76.81 77 GLY A O 1
ATOM 594 N N . TYR A 1 78 ? -30.707 -1.850 42.549 1.00 81.31 78 TYR A N 1
ATOM 595 C CA . TYR A 1 78 ? -30.236 -1.296 41.282 1.00 81.31 78 TYR A CA 1
ATOM 596 C C . TYR A 1 78 ? -30.761 -2.112 40.102 1.00 81.31 78 TYR A C 1
ATOM 598 O O . TYR A 1 78 ? -30.711 -3.343 40.117 1.00 81.31 78 TYR A O 1
ATOM 606 N N . ARG A 1 79 ? -31.228 -1.421 39.057 1.00 85.38 79 ARG A N 1
ATOM 607 C CA . ARG A 1 79 ? -31.596 -2.036 37.779 1.00 85.38 79 ARG A CA 1
ATOM 608 C C . ARG A 1 79 ? -30.355 -2.124 36.895 1.00 85.38 79 ARG A C 1
ATOM 610 O O . ARG A 1 79 ? -29.941 -1.133 36.297 1.00 85.38 79 ARG A O 1
ATOM 617 N N . MET A 1 80 ? -29.765 -3.308 36.849 1.00 87.56 80 MET A N 1
ATOM 618 C CA . MET A 1 80 ? -28.566 -3.611 36.079 1.00 87.56 80 MET A CA 1
ATOM 619 C C . MET A 1 80 ? -28.950 -4.146 34.699 1.00 87.56 80 MET A C 1
ATOM 621 O O . MET A 1 80 ? -29.914 -4.896 34.543 1.00 87.56 80 MET A O 1
ATOM 625 N N . MET A 1 81 ? -28.161 -3.791 33.695 1.00 89.25 81 MET A N 1
ATOM 626 C CA . MET A 1 81 ? -28.290 -4.300 32.334 1.00 89.25 81 MET A CA 1
ATOM 627 C C . MET A 1 81 ? -27.191 -5.326 32.083 1.00 89.25 81 MET A C 1
ATOM 629 O O . MET A 1 81 ? -26.004 -5.008 32.171 1.00 89.25 81 MET A O 1
ATOM 633 N N . GLN A 1 82 ? -27.585 -6.555 31.765 1.00 86.94 82 GLN A N 1
ATOM 634 C CA . GLN A 1 82 ? -26.676 -7.599 31.318 1.00 86.94 82 GLN A CA 1
ATOM 635 C C . GLN A 1 82 ? -26.277 -7.346 29.870 1.00 86.94 82 GLN A C 1
ATOM 637 O O . GLN A 1 82 ? -27.119 -7.030 29.025 1.00 86.94 82 GLN A O 1
ATOM 642 N N . THR A 1 83 ? -24.990 -7.504 29.592 1.00 86.12 83 THR A N 1
ATOM 643 C CA . THR A 1 83 ? -24.444 -7.346 28.246 1.00 86.12 83 THR A CA 1
ATOM 644 C C . THR A 1 83 ? -24.176 -8.702 27.600 1.00 86.12 83 THR A C 1
ATOM 646 O O . THR A 1 83 ? -24.282 -9.741 28.251 1.00 86.12 83 THR A O 1
ATOM 649 N N . GLU A 1 84 ? -23.797 -8.695 26.325 1.00 79.81 84 GLU A N 1
ATOM 650 C CA . GLU A 1 84 ? -23.324 -9.889 25.608 1.00 79.81 84 GLU A CA 1
ATOM 651 C C . GLU A 1 84 ? -22.167 -10.617 26.318 1.00 79.81 84 GLU A C 1
ATOM 653 O O . GLU A 1 84 ? -21.977 -11.821 26.142 1.00 79.81 84 GLU A O 1
ATOM 658 N N . HIS A 1 85 ? -21.400 -9.905 27.152 1.00 78.69 85 HIS A N 1
ATOM 659 C CA . HIS A 1 85 ? -20.375 -10.510 27.981 1.00 78.69 85 HIS A CA 1
ATOM 660 C C . HIS A 1 85 ? -20.940 -10.850 29.372 1.00 78.69 85 HIS A C 1
ATOM 662 O O . HIS A 1 85 ? -21.368 -9.952 30.102 1.00 78.69 85 HIS A O 1
ATOM 668 N N . PRO A 1 86 ? -20.868 -12.118 29.822 1.00 76.88 86 PRO A N 1
ATOM 669 C CA . PRO A 1 86 ? -21.573 -12.589 31.019 1.00 76.88 86 PRO A CA 1
ATOM 670 C C . PRO A 1 86 ? -21.096 -11.955 32.334 1.00 76.88 86 PRO A C 1
ATOM 672 O O . PRO A 1 86 ? -21.799 -12.036 33.336 1.00 76.88 86 PRO A O 1
ATOM 675 N N . LYS A 1 87 ? -19.910 -11.335 32.341 1.00 80.38 87 LYS A N 1
ATOM 676 C CA . LYS A 1 87 ? -19.334 -10.649 33.511 1.00 80.38 87 LYS A CA 1
ATOM 677 C C . LYS A 1 87 ? -19.381 -9.118 33.421 1.00 80.38 87 LYS A C 1
ATOM 679 O O . LYS A 1 87 ? -18.813 -8.453 34.280 1.00 80.38 87 LYS A O 1
ATOM 684 N N . LEU A 1 88 ? -19.984 -8.558 32.369 1.00 83.00 88 LEU A N 1
ATOM 685 C CA . LEU A 1 88 ? -20.098 -7.111 32.192 1.00 83.00 88 LEU A CA 1
ATOM 686 C C . LEU A 1 88 ? -21.537 -6.656 32.301 1.00 83.00 88 LEU A C 1
ATOM 688 O O . LEU A 1 88 ? -22.443 -7.182 31.647 1.00 83.00 88 LEU A O 1
ATOM 692 N N . PHE A 1 89 ? -21.701 -5.620 33.111 1.00 87.25 89 PHE A N 1
ATOM 693 C CA . PHE A 1 89 ? -22.985 -5.054 33.452 1.00 87.25 89 PHE A CA 1
ATOM 694 C C . PHE A 1 89 ? -22.929 -3.544 33.294 1.00 87.25 89 PHE A C 1
ATOM 696 O O . PHE A 1 89 ? -21.906 -2.918 33.572 1.00 87.25 89 PHE A O 1
ATOM 703 N N . ILE A 1 90 ? -24.040 -2.965 32.859 1.00 88.50 90 ILE A N 1
ATOM 704 C CA . ILE A 1 90 ? -24.199 -1.519 32.736 1.00 88.50 90 ILE A CA 1
ATOM 705 C C . ILE A 1 90 ? -25.209 -1.079 33.786 1.00 88.50 90 ILE A C 1
ATOM 707 O O . ILE A 1 90 ? -26.278 -1.676 33.923 1.00 88.50 90 ILE A O 1
ATOM 711 N N . LEU A 1 91 ? -24.871 -0.021 34.513 1.00 88.50 91 LEU A N 1
ATOM 712 C CA . LEU A 1 91 ? -25.778 0.653 35.427 1.00 88.50 91 LEU A CA 1
ATOM 713 C C . LEU A 1 91 ? -26.009 2.076 34.928 1.00 88.50 91 LEU A C 1
ATOM 715 O O . LEU A 1 91 ? -25.070 2.859 34.810 1.00 88.50 91 LEU A O 1
ATOM 719 N N . GLU A 1 92 ? -27.265 2.411 34.656 1.00 86.88 92 GLU A N 1
ATOM 720 C CA . GLU A 1 92 ? -27.664 3.790 34.387 1.00 86.88 92 GLU A CA 1
ATOM 721 C C . GLU A 1 92 ? -27.912 4.486 35.730 1.00 86.88 92 GLU A C 1
ATOM 723 O O . GLU A 1 92 ? -28.789 4.085 36.496 1.00 86.88 92 GLU A O 1
ATOM 728 N N . THR A 1 93 ? -27.103 5.500 36.039 1.00 82.50 93 THR A N 1
ATOM 729 C CA . THR A 1 93 ? -27.182 6.250 37.299 1.00 82.50 93 THR A CA 1
ATOM 730 C C . THR A 1 93 ? -27.496 7.727 37.059 1.00 82.50 93 THR A C 1
ATOM 732 O O . THR A 1 93 ? -27.307 8.257 35.963 1.00 82.50 93 THR A O 1
ATOM 735 N N . GLN A 1 94 ? -27.999 8.399 38.094 1.00 77.62 94 GLN A N 1
ATOM 736 C CA . GLN A 1 94 ? -28.192 9.850 38.095 1.00 77.62 94 GLN A CA 1
ATOM 737 C C . GLN A 1 94 ? -26.876 10.554 38.445 1.00 77.62 94 GLN A C 1
ATOM 739 O O . GLN A 1 94 ? -26.004 9.965 39.086 1.00 77.62 94 GLN A O 1
ATOM 744 N N . ARG A 1 95 ? -26.738 11.827 38.044 1.00 65.50 95 ARG A N 1
ATOM 745 C CA . ARG A 1 95 ? -25.568 12.648 38.400 1.00 65.50 95 ARG A CA 1
ATOM 746 C C . ARG A 1 95 ? -25.343 12.574 39.920 1.00 65.50 95 ARG A C 1
ATOM 748 O O . ARG A 1 95 ? -26.297 12.742 40.670 1.00 65.50 95 ARG A O 1
ATOM 755 N N . GLU A 1 96 ? -24.103 12.288 40.328 1.00 63.00 96 GLU A N 1
ATOM 756 C CA . GLU A 1 96 ? -23.611 12.194 41.723 1.00 63.00 96 GLU A CA 1
ATOM 757 C C . GLU A 1 96 ? -23.895 10.896 42.501 1.00 63.00 96 GLU A C 1
ATOM 759 O O . GLU A 1 96 ? -23.352 10.717 43.591 1.00 63.00 96 GLU A O 1
ATOM 764 N N . LYS A 1 97 ? -24.660 9.940 41.959 1.00 68.69 97 LYS A N 1
ATOM 765 C CA . LYS A 1 97 ? -24.805 8.613 42.582 1.00 68.69 97 LYS A CA 1
ATOM 766 C C . LYS A 1 97 ? -23.792 7.635 41.998 1.00 68.69 97 LYS A C 1
ATOM 768 O O . LYS A 1 97 ? -24.053 7.004 40.973 1.00 68.69 97 LYS A O 1
ATOM 773 N N . THR A 1 98 ? -22.654 7.491 42.666 1.00 66.56 98 THR A N 1
ATOM 774 C CA . THR A 1 98 ? -21.648 6.487 42.301 1.00 66.56 98 THR A CA 1
ATOM 775 C C . THR A 1 98 ? -22.074 5.105 42.810 1.00 66.56 98 THR A C 1
ATOM 777 O O . THR A 1 98 ? -22.656 4.971 43.887 1.00 66.56 98 THR A O 1
ATOM 780 N N . PHE A 1 99 ? -21.834 4.055 42.019 1.00 71.06 99 PHE A N 1
ATOM 781 C CA . PHE A 1 99 ? -22.139 2.672 42.426 1.00 71.06 99 PHE A CA 1
ATOM 782 C C . PHE A 1 99 ? -21.155 2.157 43.481 1.00 71.06 99 PHE A C 1
ATOM 784 O O . PHE A 1 99 ? -21.523 1.442 44.409 1.00 71.06 99 PHE A O 1
ATOM 791 N N . LYS A 1 100 ? -19.885 2.534 43.328 1.00 70.75 100 LYS A N 1
ATOM 792 C CA . LYS A 1 100 ? -18.777 2.203 44.219 1.00 70.75 100 LYS A CA 1
ATOM 793 C C . LYS A 1 100 ? -17.775 3.350 44.146 1.00 70.75 100 LYS A C 1
ATOM 795 O O . LYS A 1 100 ? -17.539 3.882 43.064 1.00 70.75 100 LYS A O 1
ATOM 800 N N . ALA A 1 101 ? -17.184 3.723 45.278 1.00 65.94 101 ALA A N 1
ATOM 801 C CA . ALA A 1 101 ? -16.104 4.703 45.282 1.00 65.94 101 ALA A CA 1
ATOM 802 C C . ALA A 1 101 ? -14.907 4.179 44.459 1.00 65.94 101 ALA A C 1
ATOM 804 O O . ALA A 1 101 ? -14.624 2.975 44.513 1.00 65.94 101 ALA A O 1
ATOM 805 N N . PRO A 1 102 ? -14.195 5.044 43.715 1.00 62.16 102 PRO A N 1
ATOM 806 C CA . PRO A 1 102 ? -13.032 4.632 42.938 1.00 62.16 102 PRO A CA 1
ATOM 807 C C . PRO A 1 102 ? -11.992 3.985 43.861 1.00 62.16 102 PRO A C 1
ATOM 809 O O . PRO A 1 102 ? -11.528 4.587 44.828 1.00 62.16 102 PRO A O 1
ATOM 812 N N . GLY A 1 103 ? -11.655 2.729 43.577 1.00 65.06 103 GLY A N 1
ATOM 813 C CA . GLY A 1 103 ? -10.766 1.898 44.385 1.00 65.06 103 GLY A CA 1
ATOM 814 C C . GLY A 1 103 ? -9.924 0.971 43.513 1.00 65.06 103 GLY A C 1
ATOM 815 O O . GLY A 1 103 ? -10.083 0.932 42.294 1.00 65.06 103 GLY A O 1
ATOM 816 N N . LYS A 1 104 ? -8.999 0.227 44.130 1.00 62.59 104 LYS A N 1
ATOM 817 C CA . LYS A 1 104 ? -8.182 -0.754 43.402 1.00 62.59 104 LYS A CA 1
ATOM 818 C C . LYS A 1 104 ? -9.076 -1.885 42.887 1.00 62.59 104 LYS A C 1
ATOM 820 O O . LYS A 1 104 ? -9.779 -2.508 43.676 1.00 62.59 104 LYS A O 1
ATOM 825 N N . ILE A 1 105 ? -9.004 -2.137 41.583 1.00 67.56 105 ILE A N 1
ATOM 826 C CA . ILE A 1 105 ? -9.676 -3.253 40.908 1.00 67.56 105 ILE A CA 1
ATOM 827 C C . ILE A 1 105 ? -9.140 -4.576 41.473 1.00 67.56 105 ILE A C 1
ATOM 829 O O . ILE A 1 105 ? -7.923 -4.746 41.602 1.00 67.56 105 ILE A O 1
ATOM 833 N N . ALA A 1 106 ? -10.035 -5.504 41.812 1.00 67.50 106 ALA A N 1
ATOM 834 C CA . ALA A 1 106 ? -9.673 -6.833 42.288 1.00 67.50 106 ALA A CA 1
ATOM 835 C C . ALA A 1 106 ? -8.970 -7.646 41.187 1.00 67.50 106 ALA A C 1
ATOM 837 O O . ALA A 1 106 ? -9.299 -7.536 40.006 1.00 67.50 106 ALA A O 1
ATOM 838 N N . ILE A 1 107 ? -8.018 -8.501 41.576 1.00 61.72 107 ILE A N 1
ATOM 839 C CA . ILE A 1 107 ? -7.195 -9.292 40.639 1.00 61.72 107 ILE A CA 1
ATOM 840 C C . ILE A 1 107 ? -8.072 -10.171 39.726 1.00 61.72 107 ILE A C 1
ATOM 842 O O . ILE A 1 107 ? -7.800 -10.264 38.531 1.00 61.72 107 ILE A O 1
ATOM 846 N N . ASP A 1 108 ? -9.173 -10.720 40.247 1.00 64.31 108 ASP A N 1
ATOM 847 C CA . ASP A 1 108 ? -10.118 -11.555 39.488 1.00 64.31 108 ASP A CA 1
ATOM 848 C C . ASP A 1 108 ? -10.855 -10.791 38.369 1.00 64.31 108 ASP A C 1
ATOM 850 O O . ASP A 1 108 ? -11.269 -11.383 37.371 1.00 64.31 108 ASP A O 1
ATOM 854 N N . ASN A 1 109 ? -10.991 -9.468 38.505 1.00 61.53 109 ASN A N 1
ATOM 855 C CA . ASN A 1 109 ? -11.611 -8.597 37.505 1.00 61.53 109 ASN A CA 1
ATOM 856 C C . ASN A 1 109 ? -10.597 -8.086 36.463 1.00 61.53 109 ASN A C 1
ATOM 858 O O . ASN A 1 109 ? -10.999 -7.549 35.432 1.00 61.53 109 ASN A O 1
ATOM 862 N N . LEU A 1 110 ? -9.290 -8.289 36.680 1.00 63.56 110 LEU A N 1
ATOM 863 C CA . LEU A 1 110 ? -8.217 -7.850 35.781 1.00 63.56 110 LEU A CA 1
ATOM 864 C C . LEU A 1 110 ? -8.199 -8.629 34.450 1.00 63.56 110 LEU A C 1
ATOM 866 O O . LEU A 1 110 ? -7.961 -8.040 33.398 1.00 63.56 110 LEU A O 1
ATOM 870 N N . ASP A 1 111 ? -8.536 -9.923 34.478 1.00 59.19 111 ASP A N 1
ATOM 871 C CA . ASP A 1 111 ? -8.639 -10.797 33.291 1.00 59.19 111 ASP A CA 1
ATOM 872 C C . ASP A 1 111 ? -9.694 -10.290 32.282 1.00 59.19 111 ASP A C 1
ATOM 874 O O . ASP A 1 111 ? -9.514 -10.316 31.062 1.00 59.19 111 ASP A O 1
ATOM 878 N N . ILE A 1 112 ? -10.774 -9.692 32.791 1.00 62.25 112 ILE A N 1
ATOM 879 C CA . ILE A 1 112 ? -11.825 -9.071 31.976 1.00 62.25 112 ILE A CA 1
ATOM 880 C C . ILE A 1 112 ? -11.304 -7.816 31.257 1.00 62.25 112 ILE A C 1
ATOM 882 O O . ILE A 1 112 ? -11.610 -7.619 30.080 1.00 62.25 112 ILE A O 1
ATOM 886 N N . PHE A 1 113 ? -10.487 -6.983 31.913 1.00 59.22 113 PHE A N 1
ATOM 887 C CA . PHE A 1 113 ? -9.864 -5.817 31.267 1.00 59.22 113 PHE A CA 1
ATOM 888 C C . PHE A 1 113 ? -8.926 -6.221 30.126 1.00 59.22 113 PHE A C 1
ATOM 890 O O . PHE A 1 113 ? -8.863 -5.532 29.101 1.00 59.22 113 PHE A O 1
ATOM 897 N N . SER A 1 114 ? -8.234 -7.352 30.271 1.00 56.62 114 SER A N 1
ATOM 898 C CA . SER A 1 114 ? -7.455 -7.946 29.188 1.00 56.62 114 SER A CA 1
ATOM 899 C C . SER A 1 114 ? -8.357 -8.399 28.037 1.00 56.62 114 SER A C 1
ATOM 901 O O . SER A 1 114 ? -8.023 -8.133 26.886 1.00 56.62 114 SER A O 1
ATOM 903 N N . TYR A 1 115 ? -9.522 -9.000 28.304 1.00 53.78 115 TYR A N 1
ATOM 904 C CA . TYR A 1 115 ? -10.467 -9.482 27.282 1.00 53.78 115 TYR A CA 1
ATOM 905 C C . TYR A 1 115 ? -11.179 -8.356 26.497 1.00 53.78 115 TYR A C 1
ATOM 907 O O . TYR A 1 115 ? -11.331 -8.443 25.278 1.00 53.78 115 TYR A O 1
ATOM 915 N N . ILE A 1 116 ? -11.557 -7.257 27.159 1.00 59.03 116 ILE A N 1
ATOM 916 C CA . ILE A 1 116 ? -12.259 -6.122 26.524 1.00 59.03 116 ILE A CA 1
ATOM 917 C C . ILE A 1 116 ? -11.330 -5.306 25.618 1.00 59.03 116 ILE A C 1
ATOM 919 O O . ILE A 1 116 ? -11.724 -4.901 24.527 1.00 59.03 116 ILE A O 1
ATOM 923 N N . ASN A 1 117 ? -10.075 -5.104 26.027 1.00 52.94 117 ASN A N 1
ATOM 924 C CA . ASN A 1 117 ? -9.083 -4.411 25.201 1.00 52.94 117 ASN A CA 1
ATOM 925 C C . ASN A 1 117 ? -8.507 -5.292 24.075 1.00 52.94 117 ASN A C 1
ATOM 927 O O . ASN A 1 117 ? -7.954 -4.770 23.104 1.00 52.94 117 ASN A O 1
ATOM 931 N N . SER A 1 118 ? -8.614 -6.621 24.173 1.00 52.44 118 SER A N 1
ATOM 932 C CA . SER A 1 118 ? -7.920 -7.538 23.258 1.00 52.44 118 SER A CA 1
ATOM 933 C C . SER A 1 118 ? -8.704 -7.924 22.009 1.00 52.44 118 SER A C 1
ATOM 935 O O . SER A 1 118 ? -8.073 -8.261 21.007 1.00 52.44 118 SER A O 1
ATOM 937 N N . LYS A 1 119 ? -10.042 -7.858 21.995 1.00 52.22 119 LYS A N 1
ATOM 938 C CA . LYS A 1 119 ? -10.784 -8.499 20.894 1.00 52.22 119 LYS A CA 1
ATOM 939 C C . LYS A 1 119 ? -10.986 -7.668 19.622 1.00 52.22 119 LYS A C 1
ATOM 941 O O . LYS A 1 119 ? -11.191 -8.271 18.575 1.00 52.22 119 LYS A O 1
ATOM 946 N N . PHE A 1 120 ? -10.869 -6.336 19.657 1.00 53.00 120 PHE A N 1
ATOM 947 C CA . PHE A 1 120 ? -11.034 -5.514 18.440 1.00 53.00 120 PHE A CA 1
ATOM 948 C C . PHE A 1 120 ? -9.903 -4.497 18.204 1.00 53.00 120 PHE A C 1
ATOM 950 O O . PHE A 1 120 ? -9.296 -4.504 17.136 1.00 53.00 120 PHE A O 1
ATOM 957 N N . ILE A 1 121 ? -9.505 -3.704 19.209 1.00 49.56 121 ILE A N 1
ATOM 958 C CA . ILE A 1 121 ? -8.455 -2.674 19.039 1.00 49.56 121 ILE A CA 1
ATOM 959 C C . ILE A 1 121 ? -7.059 -3.284 18.818 1.00 49.56 121 ILE A C 1
ATOM 961 O O . ILE A 1 121 ? -6.262 -2.750 18.044 1.00 49.56 121 ILE A O 1
ATOM 965 N N . TYR A 1 122 ? -6.748 -4.420 19.451 1.00 48.91 122 TYR A N 1
ATOM 966 C CA . TYR A 1 122 ? -5.451 -5.081 19.270 1.00 48.91 122 TYR A CA 1
ATOM 967 C C . TYR A 1 122 ? -5.305 -5.703 17.875 1.00 48.91 122 TYR A C 1
ATOM 969 O O . TYR A 1 122 ? -4.280 -5.506 17.220 1.00 48.91 122 TYR A O 1
ATOM 977 N N . VAL A 1 123 ? -6.341 -6.399 17.391 1.00 55.25 123 VAL A N 1
ATOM 978 C CA . VAL A 1 123 ? -6.334 -7.014 16.056 1.00 55.25 123 VAL A CA 1
ATOM 979 C C . VAL A 1 123 ? -6.294 -5.934 14.974 1.00 55.25 123 VAL A C 1
ATOM 981 O O . VAL A 1 123 ? -5.447 -6.004 14.087 1.00 55.25 123 VAL A O 1
ATOM 984 N N . GLU A 1 124 ? -7.105 -4.879 15.079 1.00 54.81 124 GLU A N 1
ATOM 985 C CA . GLU A 1 124 ? -7.109 -3.782 14.104 1.00 54.81 124 GLU A CA 1
ATOM 986 C C . GLU A 1 124 ? -5.762 -3.037 14.063 1.00 54.81 124 GLU A C 1
ATOM 988 O O . GLU A 1 124 ? -5.191 -2.818 12.990 1.00 54.81 124 GLU A O 1
ATOM 993 N N . LYS A 1 125 ? -5.188 -2.696 15.226 1.00 57.34 125 LYS A N 1
ATOM 994 C CA . LYS A 1 125 ? -3.897 -1.993 15.306 1.00 57.34 125 LYS A CA 1
ATOM 995 C C . LYS A 1 125 ? -2.733 -2.869 14.839 1.00 57.34 125 LYS A C 1
ATOM 997 O O . LYS A 1 125 ? -1.839 -2.373 14.147 1.00 57.34 125 LYS A O 1
ATOM 1002 N N . HIS A 1 126 ? -2.729 -4.160 15.171 1.00 64.25 126 HIS A N 1
ATOM 1003 C CA . HIS A 1 126 ? -1.713 -5.092 14.687 1.00 64.25 126 HIS A CA 1
ATOM 1004 C C . HIS A 1 126 ? -1.809 -5.255 13.166 1.00 64.25 126 HIS A C 1
ATOM 1006 O O . HIS A 1 126 ? -0.821 -5.038 12.472 1.00 64.25 126 HIS A O 1
ATOM 1012 N N . VAL A 1 127 ? -2.999 -5.505 12.618 1.00 72.44 127 VAL A N 1
ATOM 1013 C CA . VAL A 1 127 ? -3.199 -5.644 11.166 1.00 72.44 127 VAL A CA 1
ATOM 1014 C C . VAL A 1 127 ? -2.802 -4.363 10.426 1.00 72.44 127 VAL A C 1
ATOM 1016 O O . VAL A 1 127 ? -2.055 -4.424 9.450 1.00 72.44 127 VAL A O 1
ATOM 1019 N N . LYS A 1 128 ? -3.190 -3.183 10.927 1.00 70.12 128 LYS A N 1
ATOM 1020 C CA . LYS A 1 128 ? -2.815 -1.890 10.332 1.00 70.12 128 LYS A CA 1
ATOM 1021 C C . LYS A 1 128 ? -1.306 -1.639 10.357 1.00 70.12 128 LYS A C 1
ATOM 1023 O O . LYS A 1 128 ? -0.748 -1.126 9.388 1.00 70.12 128 LYS A O 1
ATOM 1028 N N . THR A 1 129 ? -0.625 -1.981 11.450 1.00 72.31 129 THR A N 1
ATOM 1029 C CA . THR A 1 129 ? 0.837 -1.810 11.543 1.00 72.31 129 THR A CA 1
ATOM 1030 C C . THR A 1 129 ? 1.589 -2.799 10.656 1.00 72.31 129 THR A C 1
ATOM 1032 O O . THR A 1 129 ? 2.561 -2.393 10.020 1.00 72.31 129 THR A O 1
ATOM 1035 N N . GLN A 1 130 ? 1.119 -4.044 10.541 1.00 73.31 130 GLN A N 1
ATOM 1036 C CA . GLN A 1 130 ? 1.697 -5.036 9.632 1.00 73.31 130 GLN A CA 1
ATOM 1037 C C . GLN A 1 130 ? 1.501 -4.649 8.164 1.00 73.31 130 GLN A C 1
ATOM 1039 O O . GLN A 1 130 ? 2.458 -4.687 7.396 1.00 73.31 130 GLN A O 1
ATOM 1044 N N . LEU A 1 131 ? 0.312 -4.171 7.782 1.00 85.44 131 LEU A N 1
ATOM 1045 C CA . LEU A 1 131 ? 0.054 -3.676 6.426 1.00 85.44 131 LEU A CA 1
ATOM 1046 C C . LEU A 1 131 ? 0.937 -2.477 6.069 1.00 85.44 131 LEU A C 1
ATOM 1048 O O . LEU A 1 131 ? 1.522 -2.441 4.990 1.00 85.44 131 LEU A O 1
ATOM 1052 N N . ASN A 1 132 ? 1.089 -1.515 6.982 1.00 85.31 132 ASN A N 1
ATOM 1053 C CA . ASN A 1 132 ? 1.940 -0.350 6.741 1.00 85.31 132 ASN A CA 1
ATOM 1054 C C . ASN A 1 132 ? 3.430 -0.709 6.640 1.00 85.31 132 ASN A C 1
ATOM 1056 O O . ASN A 1 132 ? 4.148 -0.080 5.863 1.00 85.31 132 ASN A O 1
ATOM 1060 N N . ARG A 1 133 ? 3.906 -1.693 7.415 1.00 87.88 133 ARG A N 1
ATOM 1061 C CA . ARG A 1 133 ? 5.282 -2.206 7.305 1.00 87.88 133 ARG A CA 1
ATOM 1062 C C . ARG A 1 133 ? 5.492 -2.908 5.972 1.00 87.88 133 ARG A C 1
ATOM 1064 O O . ARG A 1 133 ? 6.366 -2.498 5.221 1.00 87.88 133 ARG A O 1
ATOM 1071 N N . LEU A 1 134 ? 4.610 -3.845 5.629 1.00 93.00 134 LEU A N 1
ATOM 1072 C CA . LEU A 1 134 ? 4.651 -4.557 4.356 1.00 93.00 134 LEU A CA 1
ATOM 1073 C C . LEU A 1 134 ? 4.629 -3.596 3.161 1.00 93.00 134 LEU A C 1
ATOM 1075 O O . LEU A 1 134 ? 5.412 -3.751 2.231 1.00 93.00 134 LEU A O 1
ATOM 1079 N N . TYR A 1 135 ? 3.774 -2.572 3.192 1.00 93.75 135 TYR A N 1
ATOM 1080 C CA . TYR A 1 135 ? 3.723 -1.563 2.136 1.00 93.75 135 TYR A CA 1
ATOM 1081 C C . TYR A 1 135 ? 5.063 -0.831 1.969 1.00 93.75 135 TYR A C 1
ATOM 1083 O O . TYR A 1 135 ? 5.533 -0.651 0.845 1.00 93.75 135 TYR A O 1
ATOM 1091 N N . ARG A 1 136 ? 5.701 -0.427 3.077 1.00 93.88 136 ARG A N 1
ATOM 1092 C CA . ARG A 1 136 ? 7.022 0.220 3.044 1.00 93.88 136 ARG A CA 1
ATOM 1093 C C . ARG A 1 136 ? 8.094 -0.723 2.505 1.00 93.88 136 ARG A C 1
ATOM 1095 O O . ARG A 1 136 ? 8.877 -0.298 1.658 1.00 93.88 136 ARG A O 1
ATOM 1102 N N .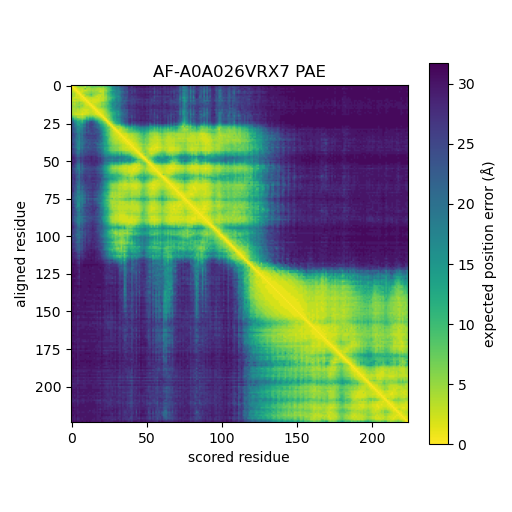 ASP A 1 137 ? 8.083 -1.978 2.936 1.00 95.94 137 ASP A N 1
ATOM 1103 C CA . ASP A 1 137 ? 9.051 -2.987 2.507 1.00 95.94 137 ASP A CA 1
ATOM 1104 C C . ASP A 1 137 ? 8.915 -3.280 1.007 1.00 95.94 137 ASP A C 1
ATOM 1106 O O . ASP A 1 137 ? 9.908 -3.256 0.283 1.00 95.94 137 ASP A O 1
ATOM 1110 N N . ILE A 1 138 ? 7.688 -3.446 0.501 1.00 96.75 138 ILE A N 1
ATOM 1111 C CA . ILE A 1 138 ? 7.419 -3.633 -0.934 1.00 96.75 138 ILE A CA 1
ATOM 1112 C C . ILE A 1 138 ? 7.889 -2.420 -1.740 1.00 96.75 138 ILE A C 1
ATOM 1114 O O . ILE A 1 138 ? 8.494 -2.583 -2.799 1.00 96.75 138 ILE A O 1
ATOM 1118 N N . MET A 1 139 ? 7.646 -1.199 -1.258 1.00 96.44 139 MET A N 1
ATOM 1119 C CA . MET A 1 139 ? 8.101 0.009 -1.953 1.00 96.44 139 MET A CA 1
ATOM 1120 C C . MET A 1 139 ? 9.627 0.110 -1.998 1.00 96.44 139 MET A C 1
ATOM 1122 O O . MET A 1 139 ? 10.189 0.450 -3.041 1.00 96.44 139 MET A O 1
ATOM 1126 N N . GLN A 1 140 ? 10.314 -0.234 -0.907 1.00 96.94 140 GLN A N 1
ATOM 1127 C CA . GLN A 1 140 ? 11.776 -0.291 -0.886 1.00 96.94 140 GLN A CA 1
ATOM 1128 C C . GLN A 1 140 ? 12.318 -1.378 -1.816 1.00 96.94 140 GLN A C 1
ATOM 1130 O O . GLN A 1 140 ? 13.247 -1.120 -2.583 1.00 96.94 140 GLN A O 1
ATOM 1135 N N . GLN A 1 141 ? 11.717 -2.568 -1.803 1.00 97.00 141 GLN A N 1
ATOM 1136 C CA . GLN A 1 141 ? 12.093 -3.663 -2.694 1.00 97.00 141 GLN A CA 1
ATOM 1137 C C . GLN A 1 141 ? 11.885 -3.292 -4.163 1.00 97.00 141 GLN A C 1
ATOM 1139 O O . GLN A 1 141 ? 12.782 -3.511 -4.975 1.00 97.00 141 GLN A O 1
ATOM 1144 N N . LYS A 1 142 ? 10.756 -2.660 -4.503 1.00 97.00 142 LYS A N 1
ATOM 1145 C CA . LYS A 1 142 ? 10.485 -2.167 -5.857 1.00 97.00 142 LYS A CA 1
ATOM 1146 C C . LYS A 1 142 ? 11.540 -1.155 -6.304 1.00 97.00 142 LYS A C 1
ATOM 1148 O O . LYS A 1 142 ? 12.075 -1.294 -7.397 1.00 97.00 142 LYS A O 1
ATOM 1153 N N . CYS A 1 143 ? 11.877 -0.185 -5.456 1.00 97.38 143 CYS A N 1
ATOM 1154 C CA . CYS A 1 143 ? 12.908 0.811 -5.755 1.00 97.38 143 CYS A CA 1
ATOM 1155 C C . CYS A 1 143 ? 14.290 0.166 -5.968 1.00 97.38 143 CYS A C 1
ATOM 1157 O O . CYS A 1 143 ? 14.989 0.484 -6.930 1.00 97.38 143 CYS A O 1
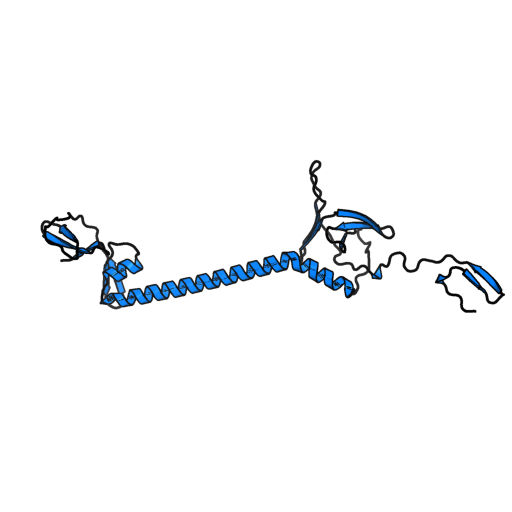ATOM 1159 N N . SER A 1 144 ? 14.667 -0.789 -5.112 1.00 97.38 144 SER A N 1
ATOM 1160 C CA . SER A 1 144 ? 15.919 -1.543 -5.253 1.00 97.38 144 SER A CA 1
ATOM 1161 C C . SER A 1 144 ? 15.968 -2.320 -6.572 1.00 97.38 144 SER A C 1
ATOM 1163 O O . SER A 1 144 ? 16.969 -2.269 -7.289 1.00 97.38 144 SER A O 1
ATOM 1165 N N . LEU A 1 145 ? 14.863 -2.978 -6.933 1.00 96.38 145 LEU A N 1
ATOM 1166 C CA . LEU A 1 145 ? 14.744 -3.728 -8.178 1.00 96.38 145 LEU A CA 1
ATOM 1167 C C . LEU A 1 145 ? 14.811 -2.809 -9.403 1.00 96.38 145 LEU A C 1
ATOM 1169 O O . LEU A 1 145 ? 15.548 -3.097 -10.341 1.00 96.38 145 LEU A O 1
ATOM 1173 N N . GLU A 1 146 ? 14.091 -1.686 -9.399 1.00 93.88 146 GLU A N 1
ATOM 1174 C CA . GLU A 1 146 ? 14.154 -0.699 -10.483 1.00 93.88 146 GLU A CA 1
ATOM 1175 C C . GLU A 1 146 ? 15.574 -0.146 -10.647 1.00 93.88 146 GLU A C 1
ATOM 1177 O O . GLU A 1 146 ? 16.068 -0.047 -11.771 1.00 93.88 146 GLU A O 1
ATOM 1182 N N . ARG A 1 147 ? 16.284 0.116 -9.543 1.00 94.69 147 ARG A N 1
ATOM 1183 C CA . ARG A 1 147 ? 17.693 0.525 -9.586 1.00 94.69 147 ARG A CA 1
ATOM 1184 C C . ARG A 1 147 ? 18.583 -0.545 -10.214 1.00 94.69 147 ARG A C 1
ATOM 1186 O O . ARG A 1 147 ? 19.424 -0.211 -11.042 1.00 94.69 147 ARG A O 1
ATOM 1193 N N . GLN A 1 148 ? 18.402 -1.813 -9.845 1.00 94.06 148 GLN A N 1
ATOM 1194 C CA . GLN A 1 148 ? 19.152 -2.928 -10.431 1.00 94.06 148 GLN A CA 1
ATOM 1195 C C . GLN A 1 148 ? 18.848 -3.100 -11.922 1.00 94.06 148 GLN A C 1
ATOM 1197 O O . GLN A 1 148 ? 19.766 -3.304 -12.710 1.00 94.06 148 GLN A O 1
ATOM 1202 N N . ILE A 1 149 ? 17.584 -2.968 -12.333 1.00 91.19 149 ILE A N 1
ATOM 1203 C CA . ILE A 1 149 ? 17.187 -3.015 -13.746 1.00 91.19 149 ILE A CA 1
ATOM 1204 C C . ILE A 1 149 ? 17.866 -1.887 -14.524 1.00 91.19 149 ILE A C 1
ATOM 1206 O O . ILE A 1 149 ? 18.412 -2.139 -15.595 1.00 91.19 149 ILE A O 1
ATOM 1210 N N . LEU A 1 150 ? 17.879 -0.666 -13.984 1.00 89.12 150 LEU A N 1
ATOM 1211 C CA . LEU A 1 150 ? 18.555 0.468 -14.613 1.00 89.12 150 LEU A CA 1
ATOM 1212 C C . LEU A 1 150 ? 20.067 0.244 -14.705 1.00 89.12 150 LEU A C 1
ATOM 1214 O O . LEU A 1 150 ? 20.635 0.436 -15.773 1.00 89.12 150 LEU A O 1
ATOM 1218 N N . GLN A 1 151 ? 20.717 -0.232 -13.641 1.00 90.31 151 GLN A N 1
ATOM 1219 C CA . GLN A 1 151 ? 22.148 -0.567 -13.663 1.00 90.31 151 GLN A CA 1
ATOM 1220 C C . GLN A 1 151 ? 22.473 -1.653 -14.695 1.00 90.31 151 GLN A C 1
ATOM 1222 O O . GLN A 1 151 ? 23.419 -1.511 -15.467 1.00 90.31 151 GLN A O 1
ATOM 1227 N N . ASN A 1 152 ? 21.649 -2.698 -14.762 1.00 90.12 152 ASN A N 1
ATOM 1228 C CA . ASN A 1 152 ? 21.778 -3.752 -15.762 1.00 90.12 152 ASN A CA 1
ATOM 1229 C C . ASN A 1 152 ? 21.498 -3.245 -17.177 1.00 90.12 152 ASN A C 1
ATOM 1231 O O . ASN A 1 152 ? 22.023 -3.812 -18.118 1.00 90.12 152 ASN A O 1
ATOM 1235 N N . ALA A 1 153 ? 20.662 -2.222 -17.364 1.00 87.69 153 ALA A N 1
ATOM 1236 C CA . ALA A 1 153 ? 20.454 -1.610 -18.673 1.00 87.69 153 ALA A CA 1
ATOM 1237 C C . ALA A 1 153 ? 21.659 -0.747 -19.081 1.00 87.69 153 ALA A C 1
ATOM 1239 O O . ALA A 1 153 ? 22.085 -0.806 -20.231 1.00 87.69 153 ALA A O 1
ATOM 1240 N N . LEU A 1 154 ? 22.246 0.003 -18.141 1.00 86.12 154 LEU A N 1
ATOM 1241 C CA . LEU A 1 154 ? 23.435 0.829 -18.375 1.00 86.12 154 LEU A CA 1
ATOM 1242 C C . LEU A 1 154 ? 24.641 0.004 -18.854 1.00 86.12 154 LEU A C 1
ATOM 1244 O O . LEU A 1 154 ? 25.426 0.508 -19.657 1.00 86.12 154 LEU A O 1
ATOM 1248 N N . SER A 1 155 ? 24.783 -1.258 -18.434 1.00 87.38 155 SER A N 1
ATOM 1249 C CA . SER A 1 155 ? 25.869 -2.126 -18.918 1.00 87.38 155 SER A CA 1
ATOM 1250 C C . SER A 1 155 ? 25.756 -2.489 -20.405 1.00 87.38 155 SER A C 1
ATOM 1252 O O . SER A 1 155 ? 26.770 -2.800 -21.024 1.00 87.38 155 SER A O 1
ATOM 1254 N N . PHE A 1 156 ? 24.563 -2.393 -21.006 1.00 85.94 156 PHE A N 1
ATOM 1255 C CA . PHE A 1 156 ? 24.365 -2.598 -22.447 1.00 85.94 156 PHE A CA 1
ATOM 1256 C C . PHE A 1 156 ? 24.630 -1.339 -23.281 1.00 85.94 156 PHE A C 1
ATOM 1258 O O . PHE A 1 156 ? 24.643 -1.430 -24.505 1.00 85.94 156 PHE A O 1
ATOM 1265 N N . SER A 1 157 ? 24.880 -0.182 -22.658 1.00 81.25 157 SER A N 1
ATOM 1266 C CA . SER A 1 157 ? 25.020 1.104 -23.360 1.00 81.25 157 SER A CA 1
ATOM 1267 C C . SER A 1 157 ? 26.092 1.115 -24.454 1.00 81.25 157 SER A C 1
ATOM 1269 O O . SER A 1 157 ? 25.875 1.709 -25.507 1.00 81.25 157 SER A O 1
ATOM 1271 N N . SER A 1 158 ? 27.219 0.432 -24.236 1.00 81.00 158 SER A N 1
ATOM 1272 C CA . SER A 1 158 ? 28.338 0.375 -25.183 1.00 81.00 158 SER A CA 1
ATOM 1273 C C . SER A 1 158 ? 28.275 -0.800 -26.161 1.00 81.00 158 SER A C 1
ATOM 1275 O O . SER A 1 158 ? 28.921 -0.750 -27.204 1.00 81.00 158 SER A O 1
ATOM 1277 N N . ILE A 1 159 ? 27.521 -1.855 -25.833 1.00 85.25 159 ILE A N 1
ATOM 1278 C CA . ILE A 1 159 ? 27.502 -3.120 -26.588 1.00 85.25 159 ILE A CA 1
ATOM 1279 C C . ILE A 1 159 ? 26.255 -3.218 -27.475 1.00 85.25 159 ILE A C 1
ATOM 1281 O O . ILE A 1 159 ? 26.349 -3.640 -28.623 1.00 85.25 159 ILE A O 1
ATOM 1285 N N . ALA A 1 160 ? 25.092 -2.839 -26.944 1.00 85.69 160 ALA A N 1
ATOM 1286 C CA . ALA A 1 160 ? 23.788 -2.984 -27.588 1.00 85.69 160 ALA A CA 1
ATOM 1287 C C . ALA A 1 160 ? 22.859 -1.820 -27.176 1.00 85.69 160 ALA A C 1
ATOM 1289 O O . ALA A 1 160 ? 21.987 -1.976 -26.310 1.00 85.69 160 ALA A O 1
ATOM 1290 N N . PRO A 1 161 ? 23.052 -0.621 -27.757 1.00 84.94 161 PRO A N 1
ATOM 1291 C CA . PRO A 1 161 ? 22.309 0.575 -27.362 1.00 84.94 161 PRO A CA 1
ATOM 1292 C C . PRO A 1 161 ? 20.807 0.490 -27.677 1.00 84.94 161 PRO A C 1
ATOM 1294 O O . PRO A 1 161 ? 19.982 1.051 -26.958 1.00 84.94 161 PRO A O 1
ATOM 1297 N N . ASP A 1 162 ? 20.422 -0.229 -28.725 1.00 84.62 162 ASP A N 1
ATOM 1298 C CA . ASP A 1 162 ? 19.027 -0.466 -29.085 1.00 84.62 162 ASP A CA 1
ATOM 1299 C C . ASP A 1 162 ? 18.321 -1.407 -28.097 1.00 84.62 162 ASP A C 1
ATOM 1301 O O . ASP A 1 162 ? 17.167 -1.174 -27.727 1.00 84.62 162 ASP A O 1
ATOM 1305 N N . GLU A 1 163 ? 19.018 -2.427 -27.592 1.00 84.69 163 GLU A N 1
ATOM 1306 C CA . GLU A 1 163 ? 18.487 -3.288 -26.534 1.00 84.69 163 GLU A CA 1
ATOM 1307 C C . GLU A 1 163 ? 18.336 -2.525 -25.212 1.00 84.69 163 GLU A C 1
ATOM 1309 O O . GLU A 1 163 ? 17.325 -2.667 -24.516 1.00 84.69 163 GLU A O 1
ATOM 1314 N N . MET A 1 164 ? 19.302 -1.668 -24.881 1.00 87.38 164 MET A N 1
ATOM 1315 C CA . MET A 1 164 ? 19.203 -0.763 -23.740 1.00 87.38 164 MET A CA 1
ATOM 1316 C C . MET A 1 164 ? 17.986 0.164 -23.857 1.00 87.38 164 MET A C 1
ATOM 1318 O O . MET A 1 164 ? 17.203 0.272 -22.908 1.00 87.38 164 MET A O 1
ATOM 1322 N N . ALA A 1 165 ? 17.808 0.809 -25.014 1.00 87.19 165 ALA A N 1
ATOM 1323 C CA . ALA A 1 165 ? 16.685 1.701 -25.281 1.00 87.19 165 ALA A CA 1
ATOM 1324 C C . ALA A 1 165 ? 15.346 0.979 -25.088 1.00 87.19 165 ALA A C 1
ATOM 1326 O O . ALA A 1 165 ? 14.466 1.478 -24.385 1.00 87.19 165 ALA A O 1
ATOM 1327 N N . TYR A 1 166 ? 15.226 -0.237 -25.624 1.00 86.25 166 TYR A N 1
ATOM 1328 C CA . TYR A 1 166 ? 14.041 -1.073 -25.458 1.00 86.25 166 TYR A CA 1
ATOM 1329 C C . TYR A 1 166 ? 13.780 -1.438 -23.987 1.00 86.25 166 TYR A C 1
ATOM 1331 O O . TYR A 1 166 ? 12.638 -1.391 -23.532 1.00 86.25 166 TYR A O 1
ATOM 1339 N N . ARG A 1 167 ? 14.822 -1.763 -23.209 1.00 86.12 167 ARG A N 1
ATOM 1340 C CA . ARG A 1 167 ? 14.694 -2.110 -21.779 1.00 86.12 167 ARG A CA 1
ATOM 1341 C C . ARG A 1 167 ? 14.230 -0.930 -20.919 1.00 86.12 167 ARG A C 1
ATOM 1343 O O . ARG A 1 167 ? 13.465 -1.143 -19.980 1.00 86.12 167 ARG A O 1
ATOM 1350 N N . ILE A 1 168 ? 14.658 0.293 -21.237 1.00 87.31 168 ILE A N 1
ATOM 1351 C CA . ILE A 1 168 ? 14.279 1.512 -20.503 1.00 87.31 168 ILE A CA 1
ATOM 1352 C C . ILE A 1 168 ? 12.894 2.008 -20.938 1.00 87.31 168 ILE A C 1
ATOM 1354 O O . ILE A 1 168 ? 12.028 2.241 -20.095 1.00 87.31 168 ILE A O 1
ATOM 1358 N N . MET A 1 169 ? 12.670 2.136 -22.247 1.00 86.81 169 MET A N 1
ATOM 1359 C CA . MET A 1 169 ? 11.445 2.712 -22.818 1.00 86.81 169 MET A CA 1
ATOM 1360 C C . MET A 1 169 ? 10.278 1.721 -22.863 1.00 86.81 169 MET A C 1
ATOM 1362 O O . MET A 1 169 ? 9.131 2.131 -23.044 1.00 86.81 169 MET A O 1
ATOM 1366 N N . LYS A 1 170 ? 10.554 0.415 -22.721 1.00 86.94 170 LYS A N 1
ATOM 1367 C CA . LYS A 1 170 ? 9.586 -0.699 -22.799 1.00 86.94 170 LYS A CA 1
ATOM 1368 C C . LYS A 1 170 ? 8.780 -0.743 -24.104 1.00 86.94 170 LYS A C 1
ATOM 1370 O O . LYS A 1 170 ? 7.759 -1.420 -24.178 1.00 86.94 170 LYS A O 1
ATOM 1375 N N . THR A 1 171 ? 9.229 -0.017 -25.121 1.00 86.12 171 THR A N 1
ATOM 1376 C CA . THR A 1 171 ? 8.572 0.145 -26.419 1.00 86.12 171 THR A CA 1
ATOM 1377 C C . THR A 1 171 ? 9.634 0.144 -27.525 1.00 86.12 171 THR A C 1
ATOM 1379 O O . THR A 1 171 ? 10.742 0.643 -27.302 1.00 86.12 171 THR A O 1
ATOM 1382 N N . PRO A 1 172 ? 9.352 -0.460 -28.696 1.00 85.88 172 PRO A N 1
ATOM 1383 C CA . PRO A 1 172 ? 10.272 -0.465 -29.832 1.00 85.88 172 PRO A CA 1
ATOM 1384 C C . PRO A 1 172 ? 10.299 0.899 -30.537 1.00 85.88 172 PRO A C 1
ATOM 1386 O O . PRO A 1 172 ? 9.415 1.729 -30.336 1.00 85.88 172 PRO A O 1
ATOM 1389 N N . GLY A 1 173 ? 11.299 1.121 -31.392 1.00 84.69 173 GLY A N 1
ATOM 1390 C CA . GLY A 1 173 ? 11.442 2.368 -32.148 1.00 84.69 173 GLY A CA 1
ATOM 1391 C C . GLY A 1 173 ? 12.207 3.467 -31.413 1.00 84.69 173 GLY A C 1
ATOM 1392 O O . GLY A 1 173 ? 12.079 4.628 -31.780 1.00 84.69 173 GLY A O 1
ATOM 1393 N N . TYR A 1 174 ? 13.005 3.116 -30.404 1.00 86.62 174 TYR A N 1
ATOM 1394 C CA . TYR A 1 174 ? 13.949 4.016 -29.747 1.00 86.62 174 TYR A CA 1
ATOM 1395 C C . TYR A 1 174 ? 15.357 3.438 -29.837 1.00 86.62 174 TYR A C 1
ATOM 1397 O O . TYR A 1 174 ? 15.552 2.249 -29.602 1.00 86.62 174 TYR A O 1
ATOM 1405 N N . THR A 1 175 ? 16.334 4.292 -30.127 1.00 83.75 175 THR A N 1
ATOM 1406 C CA . THR A 1 175 ? 17.759 3.963 -30.054 1.00 83.75 175 THR A CA 1
ATOM 1407 C C . THR A 1 175 ? 18.465 4.925 -29.117 1.00 83.75 175 THR A C 1
ATOM 1409 O O . THR A 1 175 ? 18.014 6.057 -28.922 1.00 83.75 175 THR A O 1
ATOM 1412 N N . VAL A 1 176 ? 19.571 4.465 -28.548 1.00 84.75 176 VAL A N 1
ATOM 1413 C CA . VAL A 1 176 ? 20.427 5.226 -27.643 1.00 84.75 176 VAL A CA 1
ATOM 1414 C C . VAL A 1 176 ? 21.715 5.595 -28.366 1.00 84.75 176 VAL A C 1
ATOM 1416 O O . VAL A 1 176 ? 22.348 4.766 -29.011 1.00 84.75 176 VAL A O 1
ATOM 1419 N N . VAL A 1 177 ? 22.132 6.848 -28.225 1.00 83.12 177 VAL A N 1
ATOM 1420 C CA . VAL A 1 177 ? 23.477 7.292 -28.589 1.00 83.12 177 VAL A CA 1
ATOM 1421 C C . VAL A 1 177 ? 24.161 7.792 -27.325 1.00 83.12 177 VAL A C 1
ATOM 1423 O O . VAL A 1 177 ? 23.682 8.724 -26.678 1.00 83.12 177 VAL A O 1
ATOM 1426 N N . THR A 1 178 ? 25.268 7.152 -26.958 1.00 79.88 178 THR A N 1
ATOM 1427 C CA . THR A 1 178 ? 26.092 7.539 -25.810 1.00 79.88 178 THR A CA 1
ATOM 1428 C C . THR A 1 178 ? 27.051 8.659 -26.208 1.00 79.88 178 THR A C 1
ATOM 1430 O O . THR A 1 178 ? 27.871 8.481 -27.110 1.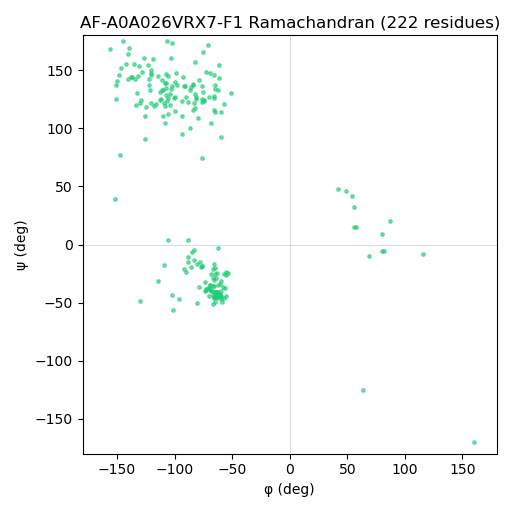00 79.88 178 THR A O 1
ATOM 1433 N N . ALA A 1 179 ? 26.978 9.796 -25.523 1.00 81.56 179 ALA A N 1
ATOM 1434 C CA . ALA A 1 179 ? 27.886 10.928 -25.670 1.00 81.56 179 ALA A CA 1
ATOM 1435 C C . ALA A 1 179 ? 28.478 11.278 -24.295 1.00 81.56 179 ALA A C 1
ATOM 1437 O O . ALA A 1 179 ? 27.902 12.048 -23.525 1.00 81.56 179 ALA A O 1
ATOM 1438 N N . GLY A 1 180 ? 29.622 10.671 -23.966 1.00 81.00 180 GLY A N 1
ATOM 1439 C CA . GLY A 1 180 ? 30.205 10.767 -22.626 1.00 81.00 180 GLY A CA 1
ATOM 1440 C C . GLY A 1 180 ? 29.284 10.134 -21.578 1.00 81.00 180 GLY A C 1
ATOM 1441 O O . GLY A 1 180 ? 28.883 8.983 -21.728 1.00 81.00 180 GLY A O 1
ATOM 1442 N N . GLU A 1 181 ? 28.928 10.895 -20.542 1.00 80.62 181 GLU A N 1
ATOM 1443 C CA . GLU A 1 181 ? 28.004 10.457 -19.481 1.00 80.62 181 GLU A CA 1
ATOM 1444 C C . GLU A 1 181 ? 26.519 10.619 -19.853 1.00 80.62 181 GLU A C 1
ATOM 1446 O O . GLU A 1 181 ? 25.637 10.211 -19.097 1.00 80.62 181 GLU A O 1
ATOM 1451 N N . VAL A 1 182 ? 26.219 11.216 -21.012 1.00 78.38 182 VAL A N 1
ATOM 1452 C CA . VAL A 1 182 ? 24.847 11.500 -21.440 1.00 78.38 182 VAL A CA 1
ATOM 1453 C C . VAL A 1 182 ? 24.389 10.486 -22.479 1.00 78.38 182 VAL A C 1
ATOM 1455 O O . VAL A 1 182 ? 25.095 10.164 -23.434 1.00 78.38 182 VAL A O 1
ATOM 1458 N N . ILE A 1 183 ? 23.156 10.017 -22.307 1.00 80.62 183 ILE A N 1
ATOM 1459 C CA . ILE A 1 183 ? 22.477 9.124 -23.238 1.00 80.62 183 ILE A CA 1
ATOM 1460 C C . ILE A 1 183 ? 21.378 9.900 -23.948 1.00 80.62 183 ILE A C 1
ATOM 1462 O O . ILE A 1 183 ? 20.448 10.402 -23.317 1.00 80.62 183 ILE A O 1
ATOM 1466 N N . TYR A 1 184 ? 21.480 9.985 -25.270 1.00 78.44 184 TYR A N 1
ATOM 1467 C CA . TYR A 1 184 ? 20.476 10.621 -26.105 1.00 78.44 184 TYR A CA 1
ATOM 1468 C C . TYR A 1 184 ? 19.576 9.573 -26.754 1.00 78.44 184 TYR A C 1
ATOM 1470 O O . TYR A 1 184 ? 20.062 8.660 -27.420 1.00 78.44 184 TYR A O 1
ATOM 1478 N N . ILE A 1 185 ? 18.262 9.717 -26.570 1.00 80.00 185 ILE A N 1
ATOM 1479 C CA . ILE A 1 185 ? 17.260 8.824 -27.153 1.00 80.00 185 ILE A CA 1
ATOM 1480 C C . ILE A 1 185 ? 16.571 9.556 -28.302 1.00 80.00 185 ILE A C 1
ATOM 1482 O O . ILE A 1 185 ? 15.844 10.524 -28.076 1.00 80.00 185 ILE A O 1
ATOM 1486 N N . LYS A 1 186 ? 16.784 9.107 -29.543 1.00 72.38 186 LYS A N 1
ATOM 1487 C CA . LYS A 1 186 ? 16.119 9.687 -30.720 1.00 72.38 186 LYS A CA 1
ATOM 1488 C C . LYS A 1 186 ? 15.932 8.668 -31.825 1.00 72.38 186 LYS A C 1
ATOM 1490 O O . LYS A 1 186 ? 16.900 8.142 -32.355 1.00 72.38 186 LYS A O 1
ATOM 1495 N N . CYS A 1 187 ? 14.691 8.520 -32.261 1.00 78.06 187 CYS A N 1
ATOM 1496 C CA . CYS A 1 187 ? 14.339 7.880 -33.518 1.00 78.06 187 CYS A CA 1
ATOM 1497 C C . CYS A 1 187 ? 13.234 8.693 -34.183 1.00 78.06 187 CYS A C 1
ATOM 1499 O O . CYS A 1 187 ? 12.370 9.254 -33.510 1.00 78.06 187 CYS A O 1
ATOM 1501 N N . MET A 1 188 ? 13.279 8.766 -35.508 1.00 83.50 188 MET A N 1
ATOM 1502 C CA . MET A 1 188 ? 12.197 9.329 -36.305 1.00 83.50 188 MET A CA 1
ATOM 1503 C C . MET A 1 188 ? 11.498 8.169 -37.013 1.00 83.50 188 MET A C 1
ATOM 1505 O O . MET A 1 188 ? 12.193 7.354 -37.624 1.00 83.50 188 MET A O 1
ATOM 1509 N N . PRO A 1 189 ? 10.165 8.059 -36.918 1.00 86.94 189 PRO A N 1
ATOM 1510 C CA . PRO A 1 189 ? 9.438 7.015 -37.618 1.00 86.94 189 PRO A CA 1
ATOM 1511 C C . PRO A 1 189 ? 9.570 7.227 -39.128 1.00 86.94 189 PRO A C 1
ATOM 1513 O O . PRO A 1 189 ? 9.469 8.353 -39.618 1.00 86.94 189 PRO A O 1
ATOM 1516 N N . VAL A 1 190 ? 9.795 6.138 -39.855 1.00 88.75 190 VAL A N 1
ATOM 1517 C CA . VAL A 1 190 ? 9.911 6.132 -41.316 1.00 88.75 190 VAL A CA 1
ATOM 1518 C C . VAL A 1 190 ? 9.085 4.986 -41.886 1.00 88.75 190 VAL A C 1
ATOM 1520 O O . VAL A 1 190 ? 9.009 3.907 -41.298 1.00 88.75 190 VAL A O 1
ATOM 1523 N N . GLU A 1 191 ? 8.451 5.218 -43.029 1.00 88.19 191 GLU A N 1
ATOM 1524 C CA . GLU A 1 191 ? 7.630 4.208 -43.692 1.00 88.19 191 GLU A CA 1
ATOM 1525 C C . GLU A 1 191 ? 8.509 3.261 -44.517 1.00 88.19 191 GLU A C 1
ATOM 1527 O O . GLU A 1 191 ? 9.335 3.700 -45.317 1.00 88.19 191 GLU A O 1
ATOM 1532 N N . CYS A 1 192 ? 8.330 1.954 -44.334 1.00 88.62 192 CYS A N 1
ATOM 1533 C CA . CYS A 1 192 ? 9.110 0.925 -45.018 1.00 88.62 192 CYS A CA 1
ATOM 1534 C C . CYS A 1 192 ? 8.200 -0.107 -45.677 1.00 88.62 192 CYS A C 1
ATOM 1536 O O . CYS A 1 192 ? 7.140 -0.440 -45.150 1.00 88.62 192 CYS A O 1
ATOM 1538 N N . ARG A 1 193 ? 8.648 -0.670 -46.804 1.00 90.94 193 ARG A N 1
ATOM 1539 C CA . ARG A 1 193 ? 7.958 -1.782 -47.475 1.00 90.94 193 ARG A CA 1
ATOM 1540 C C . ARG A 1 193 ? 8.709 -3.084 -47.249 1.00 90.94 193 ARG A C 1
ATOM 1542 O O . ARG A 1 193 ? 9.899 -3.155 -47.546 1.00 90.94 193 ARG A O 1
ATOM 1549 N N . ILE A 1 194 ? 8.019 -4.106 -46.750 1.00 90.12 194 ILE A N 1
ATOM 1550 C CA . ILE A 1 194 ? 8.598 -5.443 -46.571 1.00 90.12 194 ILE A CA 1
ATOM 1551 C C . ILE A 1 194 ? 8.948 -6.014 -47.945 1.00 90.12 194 ILE A C 1
ATOM 1553 O O . ILE A 1 194 ? 8.153 -5.929 -48.883 1.00 90.12 194 ILE A O 1
ATOM 1557 N N . ARG A 1 195 ? 10.147 -6.582 -48.068 1.00 88.06 195 ARG A N 1
ATOM 1558 C CA . ARG A 1 195 ? 10.607 -7.237 -49.289 1.00 88.06 195 ARG A CA 1
ATOM 1559 C C . ARG A 1 195 ? 10.668 -8.740 -49.060 1.00 88.06 195 ARG A C 1
ATOM 1561 O O . ARG A 1 195 ? 11.392 -9.209 -48.191 1.00 88.06 195 ARG A O 1
ATOM 1568 N N . HIS A 1 196 ? 9.936 -9.487 -49.876 1.00 86.56 196 HIS A N 1
ATOM 1569 C CA . HIS A 1 196 ? 9.984 -10.944 -49.857 1.00 86.56 196 HIS A CA 1
ATOM 1570 C C . HIS A 1 196 ? 11.119 -11.451 -50.750 1.00 86.56 196 HIS A C 1
ATOM 1572 O O . HIS A 1 196 ? 11.291 -10.987 -51.879 1.00 86.56 196 HIS A O 1
ATOM 1578 N N . THR A 1 197 ? 11.901 -12.389 -50.224 1.00 88.19 197 THR A N 1
ATOM 1579 C CA . THR A 1 197 ? 13.004 -13.069 -50.911 1.00 88.19 197 THR A CA 1
ATOM 1580 C C . THR A 1 197 ? 12.932 -14.562 -50.626 1.00 88.19 197 THR A C 1
ATOM 1582 O O . THR A 1 197 ? 12.388 -14.970 -49.604 1.00 88.19 197 THR A O 1
ATOM 1585 N N . GLU A 1 198 ? 13.496 -15.378 -51.513 1.00 88.56 198 GLU A N 1
ATOM 1586 C CA . GLU A 1 198 ? 13.564 -16.837 -51.331 1.00 88.56 198 GLU A CA 1
ATOM 1587 C C . GLU A 1 198 ? 14.650 -17.257 -50.324 1.00 88.56 198 GLU A C 1
ATOM 1589 O O . GLU A 1 198 ? 14.611 -18.356 -49.779 1.00 88.56 198 GLU A O 1
ATOM 1594 N N . THR A 1 199 ? 15.610 -16.371 -50.042 1.00 89.69 199 THR A N 1
ATOM 1595 C CA . THR A 1 199 ? 16.680 -16.585 -49.062 1.00 89.69 199 THR A CA 1
ATOM 1596 C C . THR A 1 199 ? 16.283 -16.082 -47.676 1.00 89.69 199 THR A C 1
ATOM 1598 O O . THR A 1 199 ? 15.756 -14.974 -47.542 1.00 89.69 199 THR A O 1
ATOM 1601 N N . CYS A 1 200 ? 16.590 -16.872 -46.644 1.00 86.44 200 CYS A N 1
ATOM 1602 C CA . CYS A 1 200 ? 16.349 -16.516 -45.246 1.00 86.44 200 CYS A CA 1
ATOM 1603 C C . CYS A 1 200 ? 17.482 -15.650 -44.677 1.00 86.44 200 CYS A C 1
ATOM 1605 O O . CYS A 1 200 ? 18.658 -15.944 -44.885 1.00 86.44 200 CYS A O 1
ATOM 1607 N N . TYR A 1 201 ? 17.108 -14.631 -43.905 1.00 88.31 201 TYR A N 1
ATOM 1608 C CA . TYR A 1 201 ? 18.010 -13.762 -43.148 1.00 88.31 201 TYR A CA 1
ATOM 1609 C C . TYR A 1 201 ? 17.584 -13.735 -41.675 1.00 88.31 201 TYR A C 1
ATOM 1611 O O . TYR A 1 201 ? 16.446 -14.081 -41.354 1.00 88.31 201 TYR A O 1
ATOM 1619 N N . ASN A 1 202 ? 18.493 -13.330 -40.783 1.00 86.56 202 ASN A N 1
ATOM 1620 C CA . ASN A 1 202 ? 18.184 -13.187 -39.357 1.00 86.56 202 ASN A CA 1
ATOM 1621 C C . ASN A 1 202 ? 17.306 -11.952 -39.087 1.00 86.56 202 ASN A C 1
ATOM 1623 O O . ASN A 1 202 ? 16.469 -11.968 -38.184 1.00 86.56 202 ASN A O 1
ATOM 1627 N N . GLU A 1 203 ? 17.480 -10.891 -39.875 1.00 89.56 203 GLU A N 1
ATOM 1628 C CA . GLU A 1 203 ? 16.685 -9.667 -39.832 1.00 89.56 203 GLU A CA 1
ATOM 1629 C C . GLU A 1 203 ? 15.658 -9.592 -40.974 1.00 89.56 203 GLU A C 1
ATOM 1631 O O . GLU A 1 203 ? 15.775 -10.257 -42.006 1.00 89.56 203 GLU A O 1
ATOM 1636 N N . LEU A 1 204 ? 14.638 -8.741 -40.813 1.00 89.62 204 LEU A N 1
ATOM 1637 C CA . LEU A 1 204 ? 13.579 -8.590 -41.809 1.00 89.62 204 LEU A CA 1
ATOM 1638 C C . LEU A 1 204 ? 14.022 -7.655 -42.941 1.00 89.62 204 LEU A C 1
ATOM 1640 O O . LEU A 1 204 ? 14.377 -6.504 -42.699 1.00 89.62 204 LEU A O 1
ATOM 1644 N N . LEU A 1 205 ? 13.948 -8.115 -44.189 1.00 92.38 205 LEU A N 1
ATOM 1645 C CA . LEU A 1 205 ? 14.317 -7.302 -45.346 1.00 92.38 205 LEU A CA 1
ATOM 1646 C C . LEU A 1 205 ? 13.249 -6.237 -45.637 1.00 92.38 205 LEU A C 1
ATOM 1648 O O . LEU A 1 205 ? 12.074 -6.548 -45.861 1.00 92.38 205 LEU A O 1
ATOM 1652 N N . VAL A 1 206 ? 13.656 -4.971 -45.685 1.00 92.38 206 VAL A N 1
ATOM 1653 C CA . VAL A 1 206 ? 12.773 -3.834 -45.960 1.00 92.38 206 VAL A CA 1
ATOM 1654 C C . VAL A 1 206 ? 13.354 -2.918 -47.032 1.00 92.38 206 VAL A C 1
ATOM 1656 O O . VAL A 1 206 ? 14.561 -2.838 -47.240 1.00 92.38 206 VAL A O 1
ATOM 1659 N N . THR A 1 207 ? 12.484 -2.211 -47.744 1.00 91.25 207 THR A N 1
ATOM 1660 C CA . THR A 1 207 ? 12.861 -1.200 -48.733 1.00 91.25 207 THR A CA 1
ATOM 1661 C C . THR A 1 207 ? 12.448 0.173 -48.224 1.00 91.25 207 THR A C 1
ATOM 1663 O O . THR A 1 207 ? 11.274 0.400 -47.926 1.00 91.25 207 THR A O 1
ATOM 1666 N N . HIS A 1 208 ? 13.413 1.087 -48.160 1.00 89.81 208 HIS A N 1
ATOM 1667 C CA . HIS A 1 208 ? 13.222 2.490 -47.801 1.00 89.81 208 HIS A CA 1
ATOM 1668 C C . HIS A 1 208 ? 13.965 3.360 -48.821 1.00 89.81 208 HIS A C 1
ATOM 1670 O O . HIS A 1 208 ? 15.125 3.096 -49.140 1.00 89.81 208 HIS A O 1
ATOM 1676 N N . SER A 1 209 ? 13.299 4.371 -49.384 1.00 87.19 209 SER A N 1
ATOM 1677 C CA . SER A 1 209 ? 13.872 5.254 -50.417 1.00 87.19 209 SER A CA 1
ATOM 1678 C C . SER A 1 209 ? 14.549 4.501 -51.579 1.00 87.19 209 SER A C 1
ATOM 1680 O O . SER A 1 209 ? 15.674 4.817 -51.965 1.00 87.19 209 SER A O 1
ATOM 1682 N N . ASN A 1 210 ? 13.876 3.468 -52.112 1.00 89.19 210 ASN A N 1
ATOM 1683 C CA . ASN A 1 210 ? 14.357 2.582 -53.189 1.00 89.19 210 ASN A CA 1
ATOM 1684 C C . ASN A 1 210 ? 15.686 1.850 -52.911 1.00 89.19 210 ASN A C 1
ATOM 1686 O O . ASN A 1 210 ? 16.291 1.294 -53.827 1.00 89.19 210 ASN A O 1
ATOM 1690 N N . LYS A 1 211 ? 16.135 1.806 -51.653 1.00 89.81 211 LYS A N 1
ATOM 1691 C CA . LYS A 1 211 ? 17.291 1.026 -51.203 1.00 89.81 211 LYS A CA 1
ATOM 1692 C C . LYS A 1 211 ? 16.832 -0.071 -50.249 1.00 89.81 211 LYS A C 1
ATOM 1694 O O . LYS A 1 211 ? 15.862 0.103 -49.512 1.00 89.81 211 LYS A O 1
ATOM 1699 N N . SER A 1 212 ? 17.507 -1.216 -50.309 1.00 89.56 212 SER A N 1
ATOM 1700 C CA . SER A 1 212 ? 17.249 -2.337 -49.402 1.00 89.56 212 SER A CA 1
ATOM 1701 C C . SER A 1 212 ? 18.012 -2.141 -48.098 1.00 89.56 212 SER A C 1
ATOM 1703 O O . SER A 1 212 ? 19.175 -1.745 -48.124 1.00 89.56 212 SER A O 1
ATOM 1705 N N . TYR A 1 213 ? 17.338 -2.426 -46.995 1.00 91.50 213 TYR A N 1
ATOM 1706 C CA . TYR A 1 213 ? 17.838 -2.359 -45.632 1.00 91.50 213 TYR A CA 1
ATOM 1707 C C . TYR A 1 213 ? 17.313 -3.558 -44.839 1.00 91.50 213 TYR A C 1
ATOM 1709 O O . TYR A 1 213 ? 16.393 -4.256 -45.280 1.00 91.50 213 TYR A O 1
ATOM 1717 N N . PHE A 1 214 ? 17.861 -3.765 -43.650 1.00 91.06 214 PHE A N 1
ATOM 1718 C CA . PHE A 1 214 ? 17.373 -4.756 -42.700 1.00 91.06 214 PHE A CA 1
ATOM 1719 C C . PHE A 1 214 ? 16.635 -4.065 -41.555 1.00 91.06 214 PHE A C 1
ATOM 1721 O O . PHE A 1 214 ? 16.998 -2.968 -41.147 1.00 91.06 214 PHE A O 1
ATOM 1728 N N . LEU A 1 215 ? 15.590 -4.688 -41.027 1.00 89.94 215 LEU A N 1
ATOM 1729 C CA . LEU A 1 215 ? 14.843 -4.218 -39.868 1.00 89.94 215 LEU A CA 1
ATOM 1730 C C . LEU A 1 215 ? 15.061 -5.196 -38.713 1.00 89.94 215 LEU A C 1
ATOM 1732 O O . LEU A 1 215 ? 14.779 -6.391 -38.839 1.00 89.94 215 LEU A O 1
ATOM 1736 N N . SER A 1 216 ? 15.537 -4.681 -37.579 1.00 88.06 216 SER A N 1
ATOM 1737 C CA . SER A 1 216 ? 15.706 -5.487 -36.370 1.00 88.06 216 SER A CA 1
ATOM 1738 C C . SER A 1 216 ? 14.344 -5.959 -35.837 1.00 88.06 216 SER A C 1
ATOM 1740 O O . SER A 1 216 ? 13.465 -5.124 -35.601 1.00 88.06 216 SER A O 1
ATOM 1742 N N . PRO A 1 217 ? 14.150 -7.266 -35.581 1.00 82.62 217 PRO A N 1
ATOM 1743 C CA . PRO A 1 217 ? 12.852 -7.820 -35.192 1.00 82.62 217 PRO A CA 1
ATOM 1744 C C . PRO A 1 217 ? 12.384 -7.390 -33.793 1.00 82.62 217 PRO A C 1
ATOM 1746 O O . PRO A 1 217 ? 11.184 -7.377 -33.531 1.00 82.62 217 PRO A O 1
ATOM 1749 N N . ARG A 1 218 ? 13.308 -7.038 -32.883 1.00 82.38 218 ARG A N 1
ATOM 1750 C CA . ARG A 1 218 ? 12.968 -6.598 -31.514 1.00 82.38 218 ARG A CA 1
ATOM 1751 C C . ARG A 1 218 ? 12.902 -5.084 -31.368 1.00 82.38 218 ARG A C 1
ATOM 1753 O O . ARG A 1 218 ? 11.962 -4.585 -30.758 1.00 82.38 218 ARG A O 1
ATOM 1760 N N . SER A 1 219 ? 13.891 -4.355 -31.886 1.00 83.00 219 SER A N 1
ATOM 1761 C CA . SER A 1 219 ? 13.961 -2.898 -31.722 1.00 83.00 219 SER A CA 1
ATOM 1762 C C . SER A 1 219 ? 13.205 -2.131 -32.811 1.00 83.00 219 SER A C 1
ATOM 1764 O O . SER A 1 219 ? 12.897 -0.958 -32.602 1.00 83.00 219 SER A O 1
ATOM 1766 N N . MET A 1 220 ? 12.838 -2.783 -33.925 1.00 86.88 220 MET A N 1
ATOM 1767 C CA . MET A 1 220 ? 12.190 -2.170 -35.097 1.00 86.88 220 MET A CA 1
ATOM 1768 C C . MET A 1 220 ? 13.002 -0.999 -35.680 1.00 86.88 220 MET A C 1
ATOM 1770 O O . MET A 1 220 ? 12.445 -0.033 -36.198 1.00 86.88 220 MET A O 1
ATOM 1774 N N . ILE A 1 221 ? 14.332 -1.077 -35.581 1.00 87.19 221 ILE A N 1
ATOM 1775 C CA . ILE A 1 221 ? 15.269 -0.087 -36.126 1.00 87.19 221 ILE A CA 1
ATOM 1776 C C . ILE A 1 221 ? 15.824 -0.585 -37.459 1.00 87.19 221 ILE A C 1
ATOM 1778 O O . ILE A 1 221 ? 16.132 -1.770 -37.610 1.00 87.19 221 ILE A O 1
ATOM 1782 N N . ILE A 1 222 ? 15.961 0.337 -38.415 1.00 87.44 222 ILE A N 1
ATOM 1783 C CA . ILE A 1 222 ? 16.573 0.073 -39.718 1.00 87.44 222 ILE A CA 1
ATOM 1784 C C . ILE A 1 222 ? 18.094 0.013 -39.571 1.00 87.44 222 ILE A C 1
ATOM 1786 O O . ILE A 1 222 ? 18.727 0.960 -39.104 1.00 87.44 222 ILE A O 1
ATOM 1790 N N . LEU A 1 223 ? 18.663 -1.093 -40.027 1.00 84.31 223 LEU A N 1
ATOM 1791 C CA . LEU A 1 223 ? 20.084 -1.385 -40.116 1.00 84.31 223 LEU A CA 1
ATOM 1792 C C . LEU A 1 223 ? 20.518 -1.331 -41.586 1.00 84.31 223 LEU A C 1
ATOM 1794 O O . LEU A 1 223 ? 19.736 -1.635 -42.494 1.00 84.31 223 LEU A O 1
ATOM 1798 N N . LYS A 1 224 ? 21.757 -0.893 -41.814 1.00 75.81 224 LYS A N 1
ATOM 1799 C CA . LYS A 1 224 ? 22.350 -0.793 -43.151 1.00 75.81 224 LYS A CA 1
ATOM 1800 C C . LYS A 1 224 ? 22.961 -2.111 -43.594 1.00 75.81 224 LYS A C 1
ATOM 1802 O O . LYS A 1 224 ? 23.616 -2.747 -42.745 1.00 75.81 224 LYS A O 1
#

Organism: Ooceraea biroi (NCBI:txid2015173)

Radius of gyration: 42.35 Å; Cα contacts (8 Å, |Δi|>4): 243; chains: 1; bounding box: 70×31×136 Å

Sequence (224 aa):
VRCKASAGQCIDADGTETYWTVVLVDGCKFNHYDALYEGMAHRLTPKPGEEALIIYTVTTKETTFALAKTNDFNLCGYRMMQTEHPKLFILETQREKTFKAPGKIAIDNLDIFSYINSKFIYVEKHVKTQLNRLYRDIMQQKCSLERQILQNALSFSSIAPDEMAYRIMKTPGYTVVTAGEVIYIKCMPVECRIRHTETCYNELLVTHSNKSYFLSPRSMIILK

Secondary structure (DSSP, 8-state):
----GGGSEEE-TTS-EEE-----TTSS-GGG---S--S--EEEPPPTT-----EEEEE-SS-EEEEEEEEEEEETTEEEEEESSTT-EEE---TT--SS-S-PPPHHHHHHHHHHHHTTHHHHHHHHHHHHHHHHHHHHHHHHHHHHHHHHHHTTTTT-HHHHHHHHHSSSS--EEEETTEEEE-------EE---SS--SSEEEEETTEEEEE-TTT--EE-

Solvent-accessible surface area (backbone atoms only — not comparable to full-atom values): 13994 Å² total; per-residue (Å²): 120,89,74,61,75,84,66,33,53,43,64,46,88,86,74,46,84,45,76,54,87,58,74,71,90,63,84,66,49,65,87,81,58,72,88,89,77,86,81,87,67,48,77,47,71,53,60,96,91,54,100,53,66,40,32,41,37,35,82,57,101,87,51,73,50,75,45,44,48,71,48,78,47,77,57,88,91,40,69,35,30,35,30,80,48,93,90,43,72,49,72,86,70,60,93,90,58,72,94,65,79,95,69,86,72,54,76,84,58,49,62,53,57,53,55,70,56,48,74,53,64,46,53,52,52,50,53,53,51,51,51,55,48,51,52,51,52,53,53,52,52,50,53,54,50,52,50,50,51,51,54,61,33,58,71,27,50,87,81,38,23,40,59,24,28,29,70,74,68,74,44,64,53,38,33,46,47,75,57,86,95,44,74,46,77,67,61,77,92,77,84,68,44,81,53,90,67,96,70,88,68,97,48,46,46,27,36,46,95,93,39,80,33,34,29,39,88,77,35,62,43,82,42,129

pLDDT: mean 79.07, std 11.68, range [48.91, 97.38]